Protein AF-A0A2V5UIW0-F1 (afdb_monomer_lite)

Sequence (324 aa):
MHKGNMSAITRLQDAAQKAGRRCDLAVTYPFLDEILAHRENAIELVKTLKLEQPKRITEHVLFYGAERTNVFIGAFGSQCTEHPPIRKSFAQFLAKVAPYSNHKQFISFGSTRHIASEILDYSEQHNVEFNHIYADLLSGYETDSLLTGRDKDRILIRHEAQQLTRLLLNARTGERSVFVTADRRLQRIVQDSDALQKLSGNVLSHIGLIGLVDLLVGLSPDKEVFTRLVWATPRNTVQKQLRDYLVKVTLRKYDHAMAMAMPVVLDQVLAVADLDTAAHRRFGKPTDVDDALETSEFLDRIENDYFDKMNAAIEKSEQSGKPR

Secondary structure (DSSP, 8-state):
----HHHHHHHHHHHHHHTT----EEEEHHHHHHHHHHHHHHHHHHHHHTTTSHHHHHHHHHHH-TTTS-HHHHHHHHHHHSSS-----HHHHHHHH---SSHHHHHHHHHTTTEEEE----SSSSHHHHHHHHHHHHHHHHHHHHHHS----HHHHHHHHHHHHHHHHHHHHT----EE---HHHHHHHHH-TTTGGGGGGEE-HHHHHHHHHHHTTPPPPHHHHHHHH-------HHHHHHHHHHHHHHHS--HHHHHHHHHHHHHHHHHHTT-TTHHHHTS-TTSHHHHHHHHHHHHHHHHHHHHHHHHHHHHHHHHT---

pLDDT: mean 70.36, std 17.41, range [28.36, 93.56]

Structure (mmCIF, N/CA/C/O backbone):
data_AF-A0A2V5UIW0-F1
#
_entry.id   AF-A0A2V5UIW0-F1
#
loop_
_atom_site.group_PDB
_atom_site.id
_atom_site.type_symbol
_atom_site.label_atom_id
_atom_site.label_alt_id
_atom_site.label_comp_id
_atom_site.label_asym_id
_atom_site.label_entity_id
_atom_site.label_seq_id
_atom_site.pdbx_PDB_ins_code
_atom_site.Cartn_x
_atom_site.Cartn_y
_atom_site.Cartn_z
_atom_site.occupancy
_atom_site.B_iso_or_equiv
_atom_site.auth_seq_id
_atom_site.auth_comp_id
_atom_site.auth_asym_id
_atom_site.auth_atom_id
_atom_site.pdbx_PDB_model_num
ATOM 1 N N . MET A 1 1 ? -1.819 -18.523 -10.271 1.00 28.36 1 MET A N 1
ATOM 2 C CA . MET A 1 1 ? -2.300 -17.260 -10.879 1.00 28.36 1 MET A CA 1
ATOM 3 C C . MET A 1 1 ? -2.839 -16.398 -9.742 1.00 28.36 1 MET A C 1
ATOM 5 O O . MET A 1 1 ? -3.903 -16.714 -9.220 1.00 28.36 1 MET A O 1
ATOM 9 N N . HIS A 1 2 ? -2.065 -15.427 -9.245 1.00 34.88 2 HIS A N 1
ATOM 10 C CA . HIS A 1 2 ? -2.471 -14.633 -8.079 1.00 34.88 2 HIS A CA 1
ATOM 11 C C . HIS A 1 2 ? -3.743 -13.841 -8.401 1.00 34.88 2 HIS A C 1
ATOM 13 O O . HIS A 1 2 ? -3.719 -12.873 -9.157 1.00 34.88 2 HIS A O 1
ATOM 19 N N . LYS A 1 3 ? -4.872 -14.265 -7.829 1.00 52.75 3 LYS A N 1
ATOM 20 C CA . LYS A 1 3 ? -6.094 -13.462 -7.787 1.00 52.75 3 LYS A CA 1
ATOM 21 C C . LYS A 1 3 ? -5.794 -12.265 -6.876 1.00 52.75 3 LYS A C 1
ATOM 23 O O . LYS A 1 3 ? -5.586 -12.467 -5.686 1.00 52.75 3 LYS A O 1
ATOM 28 N N . GLY A 1 4 ? -5.684 -11.061 -7.446 1.00 65.62 4 GLY A N 1
ATOM 29 C CA . GLY A 1 4 ? -5.226 -9.853 -6.739 1.00 65.62 4 GLY A CA 1
ATOM 30 C C . GLY A 1 4 ? -6.060 -9.475 -5.504 1.00 65.62 4 GLY A C 1
ATOM 31 O O . GLY A 1 4 ? -7.150 -10.009 -5.305 1.00 65.62 4 GLY A O 1
ATOM 32 N N . ASN A 1 5 ? -5.564 -8.525 -4.699 1.00 71.31 5 ASN A N 1
ATOM 33 C CA . ASN A 1 5 ? -6.116 -8.135 -3.385 1.00 71.31 5 ASN A CA 1
ATOM 34 C C . ASN A 1 5 ? -7.647 -7.978 -3.363 1.00 71.31 5 ASN A C 1
ATOM 36 O O . ASN A 1 5 ? -8.305 -8.528 -2.486 1.00 71.31 5 ASN A O 1
ATOM 40 N N . MET A 1 6 ? -8.233 -7.305 -4.360 1.00 77.06 6 MET A N 1
ATOM 41 C CA . MET A 1 6 ? -9.690 -7.128 -4.440 1.00 77.06 6 MET A CA 1
ATOM 42 C C . MET A 1 6 ? -10.449 -8.449 -4.556 1.00 77.06 6 MET A C 1
ATOM 44 O O . MET A 1 6 ? -11.499 -8.598 -3.952 1.00 77.06 6 MET A O 1
ATOM 48 N N . SER A 1 7 ? -9.913 -9.437 -5.275 1.00 81.19 7 SER A N 1
ATOM 49 C CA . SER A 1 7 ? -10.552 -10.749 -5.368 1.00 81.19 7 SER A CA 1
ATOM 50 C C . SER A 1 7 ? -10.526 -11.491 -4.033 1.00 81.19 7 SER A C 1
ATOM 52 O O . SER A 1 7 ? -11.479 -12.203 -3.734 1.00 81.19 7 SER A O 1
ATOM 54 N N . ALA A 1 8 ? -9.465 -11.346 -3.234 1.00 77.25 8 ALA A N 1
ATOM 55 C CA . ALA A 1 8 ? -9.441 -11.892 -1.879 1.00 77.25 8 ALA A CA 1
ATOM 56 C C . ALA A 1 8 ? -10.482 -11.187 -0.995 1.00 77.25 8 ALA A C 1
ATOM 58 O O . ALA A 1 8 ? -11.300 -11.847 -0.364 1.00 77.25 8 ALA A O 1
ATOM 59 N N . ILE A 1 9 ? -10.533 -9.856 -1.032 1.00 83.81 9 ILE A N 1
ATOM 60 C CA . ILE A 1 9 ? -11.498 -9.076 -0.248 1.00 83.81 9 ILE A CA 1
ATOM 61 C C . ILE A 1 9 ? -12.940 -9.447 -0.617 1.00 83.81 9 ILE A C 1
ATOM 63 O O . ILE A 1 9 ? -13.724 -9.747 0.276 1.00 83.81 9 ILE A O 1
ATOM 67 N N . THR A 1 10 ? -13.276 -9.544 -1.907 1.00 85.75 10 THR A N 1
ATOM 68 C CA . THR A 1 10 ? -14.612 -9.983 -2.342 1.00 85.75 10 THR A CA 1
ATOM 69 C C . THR A 1 10 ? -14.936 -11.392 -1.846 1.00 85.75 10 THR A C 1
ATOM 71 O O . THR A 1 10 ? -16.019 -11.609 -1.315 1.00 85.75 10 THR A O 1
ATOM 74 N N . ARG A 1 11 ? -13.991 -12.345 -1.919 1.00 83.81 11 ARG A N 1
ATOM 75 C CA . ARG A 1 11 ? -14.201 -13.695 -1.358 1.00 83.81 11 ARG A CA 1
ATOM 76 C C . ARG A 1 11 ? -14.499 -13.656 0.141 1.00 83.81 11 ARG A C 1
ATOM 78 O O . ARG A 1 11 ? -15.357 -14.404 0.604 1.00 83.81 11 ARG A O 1
ATOM 85 N N . LEU A 1 12 ? -13.795 -12.807 0.889 1.00 81.19 12 LEU A N 1
ATOM 86 C CA . LEU A 1 12 ? -14.024 -12.635 2.322 1.00 81.19 12 LEU A CA 1
ATOM 87 C C . LEU A 1 12 ? -15.407 -12.034 2.600 1.00 81.19 12 LEU A C 1
ATOM 89 O O . LEU A 1 12 ? -16.115 -12.527 3.475 1.00 81.19 12 LEU A O 1
ATOM 93 N N . GLN A 1 13 ? -15.804 -11.009 1.844 1.00 85.56 13 GLN A N 1
ATOM 94 C CA . GLN A 1 13 ? -17.116 -10.370 1.962 1.00 85.56 13 GLN A CA 1
ATOM 95 C C . GLN A 1 13 ? -18.251 -11.353 1.656 1.00 85.56 13 GLN A C 1
ATOM 97 O O . GLN A 1 13 ? -19.190 -11.460 2.444 1.00 85.56 13 GLN A O 1
ATOM 102 N N . ASP A 1 14 ? -18.122 -12.143 0.588 1.00 83.62 14 ASP A N 1
ATOM 103 C CA . ASP A 1 14 ? -19.093 -13.177 0.222 1.00 83.62 14 ASP A CA 1
ATOM 104 C C . ASP A 1 14 ? -19.213 -14.254 1.313 1.00 83.62 14 ASP A C 1
ATOM 106 O O . ASP A 1 14 ? -20.314 -14.690 1.659 1.00 83.62 14 ASP A O 1
ATOM 110 N N . ALA A 1 15 ? -18.082 -14.701 1.869 1.00 78.19 15 ALA A N 1
ATOM 111 C CA . ALA A 1 15 ? -18.061 -15.685 2.948 1.00 78.19 15 ALA A CA 1
ATOM 112 C C . ALA A 1 15 ? -18.690 -15.130 4.236 1.00 78.19 15 ALA A C 1
ATOM 114 O O . ALA A 1 15 ? -19.487 -15.818 4.876 1.00 78.19 15 ALA A O 1
ATOM 115 N N . ALA A 1 16 ? -18.388 -13.876 4.586 1.00 78.94 16 ALA A N 1
ATOM 116 C CA . ALA A 1 16 ? -18.985 -13.194 5.728 1.00 78.94 16 ALA A CA 1
ATOM 117 C C . ALA A 1 16 ? -20.505 -13.067 5.565 1.00 78.94 16 ALA A C 1
ATOM 119 O O . ALA A 1 16 ? -21.245 -13.436 6.478 1.00 78.94 16 ALA A O 1
ATOM 120 N N . GLN A 1 17 ? -20.974 -12.646 4.386 1.00 83.19 17 GLN A N 1
ATOM 121 C CA . GLN A 1 17 ? -22.399 -12.517 4.091 1.00 83.19 17 GLN A CA 1
ATOM 122 C C . GLN A 1 17 ? -23.127 -13.862 4.216 1.00 83.19 17 GLN A C 1
ATOM 124 O O . GLN A 1 17 ? -24.177 -13.932 4.855 1.00 83.19 17 GLN A O 1
ATOM 129 N N . LYS A 1 18 ? -22.553 -14.948 3.679 1.00 79.94 18 LYS A N 1
ATOM 130 C CA . LYS A 1 18 ? -23.099 -16.313 3.828 1.00 79.94 18 LYS A CA 1
ATOM 131 C C . LYS A 1 18 ? -23.171 -16.770 5.286 1.00 79.94 18 LYS A C 1
ATOM 133 O O . LYS A 1 18 ? -24.060 -17.537 5.636 1.00 79.94 18 LYS A O 1
ATOM 138 N N . ALA A 1 19 ? -22.262 -16.289 6.130 1.00 75.19 19 ALA A N 1
ATOM 139 C CA . ALA A 1 19 ? -22.241 -16.559 7.564 1.00 75.19 19 ALA A CA 1
ATOM 140 C C . ALA A 1 19 ? -23.117 -15.592 8.392 1.00 75.19 19 ALA A C 1
ATOM 142 O O . ALA A 1 19 ? -23.054 -15.621 9.622 1.00 75.19 19 ALA A O 1
ATOM 143 N N . GLY A 1 20 ? -23.901 -14.710 7.756 1.00 77.25 20 GLY A N 1
ATOM 144 C CA . GLY A 1 20 ? -24.718 -13.707 8.449 1.00 77.25 20 GLY A CA 1
ATOM 145 C C . GLY A 1 20 ? -23.893 -12.635 9.170 1.00 77.25 20 GLY A C 1
ATOM 146 O O . GLY A 1 20 ? -24.349 -12.047 10.149 1.00 77.25 20 GLY A O 1
ATOM 147 N N . ARG A 1 21 ? -22.653 -12.404 8.729 1.00 79.62 21 ARG A N 1
ATOM 148 C CA . ARG A 1 21 ? -21.730 -11.400 9.268 1.00 79.62 21 ARG A CA 1
ATOM 149 C C . ARG A 1 21 ? -21.494 -10.292 8.248 1.00 79.62 21 ARG A C 1
ATOM 151 O O . ARG A 1 21 ? -21.640 -10.483 7.044 1.00 79.62 21 ARG A O 1
ATOM 158 N N . ARG A 1 22 ? -21.089 -9.128 8.749 1.00 82.00 22 ARG A N 1
ATOM 159 C CA . ARG A 1 22 ? -20.696 -7.979 7.934 1.00 82.00 22 ARG A CA 1
ATOM 160 C C . ARG A 1 22 ? -19.170 -7.901 7.859 1.00 82.00 22 ARG A C 1
ATOM 162 O O . ARG A 1 22 ? -18.500 -8.104 8.868 1.00 82.00 22 ARG A O 1
ATOM 169 N N . CYS A 1 23 ? -18.640 -7.632 6.669 1.00 82.44 23 CYS A N 1
ATOM 170 C CA . CYS A 1 23 ? -17.223 -7.369 6.436 1.00 82.44 23 CYS A CA 1
ATOM 171 C C . CYS A 1 23 ? -17.106 -6.130 5.548 1.00 82.44 23 CYS A C 1
ATOM 173 O O . CYS A 1 23 ? -17.492 -6.156 4.378 1.00 82.44 23 CYS A O 1
ATOM 175 N N . ASP A 1 24 ? -16.600 -5.044 6.120 1.00 85.88 24 ASP A N 1
ATOM 176 C CA . ASP A 1 24 ? -16.437 -3.772 5.428 1.00 85.88 24 ASP A CA 1
ATOM 177 C C . ASP A 1 24 ? -14.964 -3.532 5.092 1.00 85.88 24 ASP A C 1
ATOM 179 O O . ASP A 1 24 ? -14.068 -3.863 5.870 1.00 85.88 24 ASP A O 1
ATOM 183 N N . LEU A 1 25 ? -14.722 -2.931 3.928 1.00 88.38 25 LEU A N 1
ATOM 184 C CA . LEU A 1 25 ? -13.427 -2.376 3.561 1.00 88.38 25 LEU A CA 1
ATOM 185 C C . LEU A 1 25 ? -13.519 -0.858 3.696 1.00 88.38 25 LEU A C 1
ATOM 187 O O . LEU A 1 25 ? -14.321 -0.231 3.006 1.00 88.38 25 LEU A O 1
ATOM 191 N N . ALA A 1 26 ? -12.687 -0.274 4.552 1.00 89.31 26 ALA A N 1
ATOM 192 C CA . ALA A 1 26 ? -12.617 1.166 4.746 1.00 89.31 26 ALA A CA 1
ATOM 193 C C . ALA A 1 26 ? -11.229 1.699 4.379 1.00 89.31 26 ALA A C 1
ATOM 195 O O . ALA A 1 26 ? -10.211 1.052 4.625 1.00 89.31 26 ALA A O 1
ATOM 196 N N . VAL A 1 27 ? -11.200 2.896 3.799 1.00 87.50 27 VAL A N 1
ATOM 197 C CA . VAL A 1 27 ? -9.993 3.702 3.609 1.00 87.50 27 VAL A CA 1
ATOM 198 C C . VAL A 1 27 ? -10.182 4.992 4.382 1.00 87.50 27 VAL A C 1
ATOM 200 O O . VAL A 1 27 ? -11.216 5.649 4.279 1.00 87.50 27 VAL A O 1
ATOM 203 N N . THR A 1 28 ? -9.192 5.375 5.169 1.00 86.62 28 THR A N 1
ATOM 204 C CA . THR A 1 28 ? -9.304 6.590 5.970 1.00 86.62 28 THR A CA 1
ATOM 205 C C . THR A 1 28 ? -8.908 7.819 5.176 1.00 86.62 28 THR A C 1
ATOM 207 O 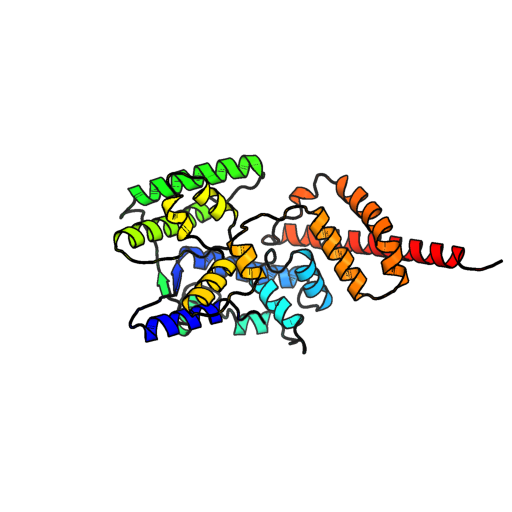O . THR A 1 28 ? -7.980 7.753 4.372 1.00 86.62 28 THR A O 1
ATOM 210 N N . TYR A 1 29 ? -9.553 8.947 5.451 1.00 82.94 29 TYR A N 1
ATOM 211 C CA . TYR A 1 29 ? -9.355 10.203 4.732 1.00 82.94 29 TYR A CA 1
ATOM 212 C C . TYR A 1 29 ? -7.882 10.634 4.603 1.00 82.94 29 TYR A C 1
ATOM 214 O O . TYR A 1 29 ? -7.483 10.961 3.492 1.00 82.94 29 TYR A O 1
ATOM 222 N N . PRO A 1 30 ? -7.032 10.538 5.647 1.00 78.25 30 PRO A N 1
ATOM 223 C CA . PRO A 1 30 ? -5.624 10.927 5.523 1.00 78.25 30 PRO A CA 1
ATOM 224 C C . PRO A 1 30 ? -4.799 10.056 4.559 1.00 78.25 30 PRO A C 1
ATOM 226 O O . PRO A 1 30 ? -3.822 10.515 3.982 1.00 78.25 30 PRO A O 1
ATOM 229 N N . PHE A 1 31 ? -5.217 8.808 4.328 1.00 81.56 31 PHE A N 1
ATOM 230 C CA . PHE A 1 31 ? -4.607 7.930 3.323 1.00 81.56 31 PHE A CA 1
ATOM 231 C C . PHE A 1 31 ? -5.083 8.249 1.899 1.00 81.56 31 PHE A C 1
ATOM 233 O O . PHE A 1 31 ? -4.473 7.794 0.932 1.00 81.56 31 PHE A O 1
ATOM 240 N N . LEU A 1 32 ? -6.167 9.017 1.737 1.00 84.25 32 LEU A N 1
ATOM 241 C CA . LEU A 1 32 ? -6.603 9.462 0.415 1.00 84.25 32 LEU A CA 1
ATOM 242 C C . LEU A 1 32 ? -5.595 10.435 -0.192 1.00 84.25 32 LEU A C 1
ATOM 244 O O . LEU A 1 32 ? -5.295 10.302 -1.379 1.00 84.25 32 LEU A O 1
ATOM 248 N N . ASP A 1 33 ? -5.031 11.329 0.624 1.00 80.38 33 ASP A N 1
ATOM 249 C CA . ASP A 1 33 ? -3.955 12.234 0.213 1.00 80.38 33 ASP A CA 1
ATOM 250 C C . ASP A 1 33 ? -2.753 11.435 -0.316 1.00 80.38 33 ASP A C 1
ATOM 252 O O . ASP A 1 33 ? -2.259 11.699 -1.410 1.00 80.38 33 ASP A O 1
ATOM 256 N N . GLU A 1 34 ? -2.343 10.381 0.398 1.00 81.88 34 GLU A N 1
ATOM 257 C CA . GLU A 1 34 ? -1.240 9.504 -0.020 1.00 81.88 34 GLU A CA 1
ATOM 258 C C . GLU A 1 34 ? -1.541 8.779 -1.340 1.00 81.88 34 GLU A C 1
ATOM 260 O O . GLU A 1 34 ? -0.682 8.682 -2.217 1.00 81.88 34 GLU A O 1
ATOM 265 N N . ILE A 1 35 ? -2.771 8.290 -1.531 1.00 87.56 35 ILE A N 1
ATOM 266 C CA . ILE A 1 35 ? -3.180 7.631 -2.780 1.00 87.56 35 ILE A CA 1
ATOM 267 C C . ILE A 1 35 ? -3.146 8.612 -3.959 1.00 87.56 35 ILE A C 1
ATOM 269 O O . ILE A 1 35 ? -2.732 8.231 -5.061 1.00 87.56 35 ILE A O 1
ATOM 273 N N . LEU A 1 36 ? -3.593 9.854 -3.752 1.00 88.56 36 LEU A N 1
ATOM 274 C CA . LEU A 1 36 ? -3.562 10.898 -4.774 1.00 88.56 36 LEU A CA 1
ATOM 275 C C . LEU A 1 36 ? -2.124 11.301 -5.107 1.00 88.56 36 LEU A C 1
ATOM 277 O O . LEU A 1 36 ? -1.769 11.287 -6.285 1.00 88.56 36 LEU A O 1
ATOM 281 N N . ALA A 1 37 ? -1.283 11.529 -4.097 1.00 85.62 37 ALA A N 1
ATOM 282 C CA . ALA A 1 37 ? 0.136 11.825 -4.276 1.00 85.62 37 ALA A CA 1
ATOM 283 C C . ALA A 1 37 ? 0.853 10.694 -5.030 1.00 85.62 37 ALA A C 1
ATOM 285 O O . ALA A 1 37 ? 1.539 10.926 -6.022 1.00 85.62 37 ALA A O 1
ATOM 286 N N . HIS A 1 38 ? 0.613 9.430 -4.664 1.00 87.06 38 HIS A N 1
ATOM 287 C CA . HIS A 1 38 ? 1.165 8.294 -5.403 1.00 87.06 38 HIS A CA 1
ATOM 288 C C . HIS A 1 38 ? 0.706 8.256 -6.862 1.00 87.06 38 HIS A C 1
ATOM 290 O O . HIS A 1 38 ? 1.482 7.843 -7.727 1.00 87.06 38 HIS A O 1
ATOM 296 N N . ARG A 1 39 ? -0.535 8.657 -7.157 1.00 91.06 39 ARG A N 1
ATOM 297 C CA . ARG A 1 39 ? -1.047 8.713 -8.530 1.00 91.06 39 ARG A CA 1
ATOM 298 C C . ARG A 1 39 ? -0.357 9.815 -9.328 1.00 91.06 39 ARG A C 1
ATOM 300 O O . ARG A 1 39 ? -0.001 9.578 -10.479 1.00 91.06 39 ARG A O 1
ATOM 307 N N . GLU A 1 40 ? -0.171 10.986 -8.734 1.00 89.94 40 GLU A N 1
ATOM 308 C CA . GLU A 1 40 ? 0.527 12.117 -9.352 1.00 89.94 40 GLU A CA 1
ATOM 309 C C . GLU A 1 40 ? 1.997 11.782 -9.618 1.00 89.94 40 GLU A C 1
ATOM 311 O O . GLU A 1 40 ? 2.425 11.840 -10.773 1.00 89.94 40 GLU A O 1
ATOM 316 N N . ASN A 1 41 ? 2.713 11.264 -8.615 1.00 88.06 41 ASN A N 1
ATOM 317 C CA . ASN A 1 41 ? 4.096 10.804 -8.768 1.00 88.06 41 ASN A CA 1
ATOM 318 C C . ASN A 1 41 ? 4.209 9.727 -9.855 1.00 88.06 41 ASN A C 1
ATOM 320 O O . ASN A 1 41 ? 5.177 9.694 -10.607 1.00 88.06 41 ASN A O 1
ATOM 324 N N . ALA A 1 42 ? 3.216 8.838 -9.982 1.00 89.88 42 ALA A N 1
ATOM 325 C CA . ALA A 1 42 ? 3.223 7.826 -11.034 1.00 89.88 42 ALA A CA 1
ATOM 326 C C . ALA A 1 42 ? 3.119 8.436 -12.438 1.00 89.88 42 ALA A C 1
ATOM 328 O O . ALA A 1 42 ? 3.806 7.987 -13.353 1.00 89.88 42 ALA A O 1
ATOM 329 N N . ILE A 1 43 ? 2.259 9.444 -12.615 1.00 91.50 43 ILE A N 1
ATOM 330 C CA . ILE A 1 43 ? 2.110 10.166 -13.886 1.00 91.50 43 ILE A CA 1
ATOM 331 C C . ILE A 1 43 ? 3.428 10.843 -14.257 1.00 91.50 43 ILE A C 1
ATOM 333 O O . ILE A 1 43 ? 3.869 10.741 -15.405 1.00 91.50 43 ILE A O 1
ATOM 337 N N . GLU A 1 44 ? 4.063 11.497 -13.289 1.00 90.31 44 GLU A N 1
ATOM 338 C CA . GLU A 1 44 ? 5.342 12.166 -13.485 1.00 90.31 44 GLU A CA 1
ATOM 339 C C . GLU A 1 44 ? 6.458 11.177 -13.827 1.00 90.31 44 GLU A C 1
ATOM 341 O O . GLU A 1 44 ? 7.088 11.310 -14.873 1.00 90.31 44 GLU A O 1
ATOM 346 N N . LEU A 1 45 ? 6.631 10.116 -13.035 1.00 87.25 45 LEU A N 1
ATOM 347 C CA . LEU A 1 45 ? 7.626 9.067 -13.277 1.00 87.25 45 LEU A CA 1
ATOM 348 C C . LEU A 1 45 ? 7.476 8.426 -14.661 1.00 87.25 45 LEU A C 1
ATOM 350 O O . LEU A 1 45 ? 8.466 8.230 -15.367 1.00 87.25 45 LEU A O 1
ATOM 354 N N . VAL A 1 46 ? 6.245 8.118 -15.085 1.00 89.06 46 VAL A N 1
ATOM 355 C CA . VAL A 1 46 ? 5.998 7.536 -16.412 1.00 89.06 46 VAL A CA 1
ATOM 356 C C . VAL A 1 46 ? 6.418 8.491 -17.523 1.00 89.06 46 VAL A C 1
ATOM 358 O O . VAL A 1 46 ? 7.031 8.050 -18.500 1.00 89.06 46 VAL A O 1
ATOM 361 N N . LYS A 1 47 ? 6.128 9.787 -17.373 1.00 89.00 47 LYS A N 1
ATOM 362 C CA . LYS A 1 47 ? 6.510 10.823 -18.337 1.00 89.00 47 LYS A CA 1
ATOM 363 C C . LYS A 1 47 ? 8.028 11.012 -18.378 1.00 89.00 47 LYS A C 1
ATOM 365 O O . LYS A 1 47 ? 8.614 10.981 -19.459 1.00 89.00 47 LYS A O 1
ATOM 370 N N . THR A 1 48 ? 8.649 11.169 -17.216 1.00 86.06 48 THR A N 1
ATOM 371 C CA . THR A 1 48 ? 10.074 11.468 -17.042 1.00 86.06 48 THR A CA 1
ATOM 372 C C . THR A 1 48 ? 10.954 10.314 -17.516 1.00 86.06 48 THR A C 1
ATOM 374 O O . THR A 1 48 ? 11.842 10.504 -18.347 1.00 86.06 48 THR A O 1
ATOM 377 N N . LEU A 1 49 ? 10.649 9.085 -17.094 1.00 84.56 49 LEU A N 1
ATOM 378 C CA . LEU A 1 49 ? 11.435 7.897 -17.443 1.00 84.56 49 LEU A CA 1
ATOM 379 C C . LEU A 1 49 ? 10.990 7.241 -18.763 1.00 84.56 49 LEU A C 1
ATOM 381 O O . LEU A 1 49 ? 11.613 6.285 -19.232 1.00 84.56 49 LEU A O 1
ATOM 385 N N . LYS A 1 50 ? 9.939 7.765 -19.410 1.00 86.81 50 LYS A N 1
ATOM 386 C CA . LYS A 1 50 ? 9.335 7.219 -20.641 1.00 86.81 50 LYS A CA 1
ATOM 387 C C . LYS A 1 50 ? 8.900 5.756 -20.473 1.00 86.81 50 LYS A C 1
ATOM 389 O O . LYS A 1 50 ? 9.119 4.922 -21.355 1.00 86.81 50 LYS A O 1
ATOM 394 N N . LEU A 1 51 ? 8.259 5.445 -19.345 1.00 85.44 51 LEU A N 1
ATOM 395 C CA . LEU A 1 51 ? 7.848 4.081 -18.975 1.00 85.44 51 LEU A CA 1
ATOM 396 C C . LEU A 1 51 ? 6.662 3.548 -19.792 1.00 85.44 51 LEU A C 1
ATOM 398 O O . LEU A 1 51 ? 6.208 2.437 -19.571 1.00 85.44 51 LEU A O 1
ATOM 402 N N . GLU A 1 52 ? 6.145 4.287 -20.768 1.00 84.69 52 GLU A N 1
ATOM 403 C CA . GLU A 1 52 ? 5.213 3.704 -21.744 1.00 84.69 52 GLU A CA 1
ATOM 404 C C . GLU A 1 52 ? 5.936 2.828 -22.783 1.00 84.69 52 GLU A C 1
ATOM 406 O O . GLU A 1 52 ? 5.302 2.055 -23.501 1.00 84.69 52 GLU A O 1
ATOM 411 N N . GLN A 1 53 ? 7.271 2.905 -22.860 1.00 82.38 53 GLN A N 1
ATOM 412 C CA . GLN A 1 53 ? 8.067 2.024 -23.708 1.00 82.38 53 GLN A CA 1
ATOM 413 C C . GLN A 1 53 ? 8.155 0.619 -23.081 1.00 82.38 53 GLN A C 1
ATOM 415 O O . GLN A 1 53 ? 8.685 0.494 -21.973 1.00 82.38 53 GLN A O 1
ATOM 420 N N . PRO A 1 54 ? 7.733 -0.457 -23.782 1.00 77.25 54 PRO A N 1
ATOM 421 C CA . PRO A 1 54 ? 7.677 -1.809 -23.215 1.00 77.25 54 PRO A CA 1
ATOM 422 C C . PRO A 1 54 ? 8.999 -2.304 -22.621 1.00 77.25 54 PRO A C 1
ATOM 424 O O . PRO A 1 54 ? 8.997 -2.974 -21.593 1.00 77.25 54 PRO A O 1
ATOM 427 N N . LYS A 1 55 ? 10.130 -1.952 -23.243 1.00 78.81 55 LYS A N 1
ATOM 428 C CA . LYS A 1 55 ? 11.465 -2.299 -22.745 1.00 78.81 55 LYS A CA 1
ATOM 429 C C . LYS A 1 55 ? 11.744 -1.628 -21.390 1.00 78.81 55 LYS A C 1
ATOM 431 O O . LYS A 1 55 ? 12.003 -2.326 -20.416 1.00 78.81 55 LYS A O 1
ATOM 436 N N . ARG A 1 56 ? 11.538 -0.308 -21.304 1.00 81.88 56 ARG A N 1
ATOM 437 C CA . ARG A 1 56 ? 11.813 0.499 -20.104 1.00 81.88 56 ARG A CA 1
ATOM 438 C C . ARG A 1 56 ? 10.943 0.128 -18.908 1.00 81.88 56 ARG A C 1
ATOM 440 O O . ARG A 1 56 ? 11.461 -0.017 -17.810 1.00 81.88 56 ARG A O 1
ATOM 447 N N . ILE A 1 57 ? 9.633 -0.066 -19.095 1.00 80.75 57 ILE A N 1
ATOM 448 C CA . ILE A 1 57 ? 8.760 -0.496 -17.984 1.00 80.75 57 ILE A CA 1
ATOM 449 C C . ILE A 1 57 ? 9.142 -1.880 -17.475 1.00 80.75 57 ILE A C 1
ATOM 451 O O . ILE A 1 57 ? 9.085 -2.145 -16.279 1.00 80.75 57 ILE A O 1
ATOM 455 N N . THR A 1 58 ? 9.555 -2.759 -18.383 1.00 75.50 58 THR A N 1
ATOM 456 C CA . THR A 1 58 ? 9.952 -4.116 -18.037 1.00 75.50 58 THR A CA 1
ATOM 457 C C . THR A 1 58 ? 11.253 -4.120 -17.242 1.00 75.50 58 THR A C 1
ATOM 459 O O . THR A 1 58 ? 11.326 -4.808 -16.228 1.00 75.50 58 THR A O 1
ATOM 462 N N . GLU A 1 59 ? 12.252 -3.348 -17.667 1.00 75.19 59 GLU A N 1
ATOM 463 C CA . GLU A 1 59 ? 13.525 -3.154 -16.956 1.00 75.19 59 GLU A CA 1
ATOM 464 C C . GLU A 1 59 ? 13.292 -2.506 -15.587 1.00 75.19 59 GLU A C 1
ATOM 466 O O . GLU A 1 59 ? 13.725 -3.042 -14.570 1.00 75.19 59 GLU A O 1
ATOM 471 N N . HIS A 1 60 ? 12.476 -1.450 -15.533 1.00 78.25 60 HIS A N 1
ATOM 472 C CA . HIS A 1 60 ? 12.101 -0.776 -14.292 1.00 78.25 60 HIS A CA 1
ATOM 473 C C . HIS A 1 60 ? 11.425 -1.731 -13.289 1.00 78.25 60 HIS A C 1
ATOM 475 O O . HIS A 1 60 ? 11.840 -1.830 -12.134 1.00 78.25 60 HIS A O 1
ATOM 481 N N . VAL A 1 61 ? 10.410 -2.491 -13.718 1.00 74.12 61 VAL A N 1
ATOM 482 C CA . VAL A 1 61 ? 9.711 -3.454 -12.845 1.00 74.12 61 VAL A CA 1
ATOM 483 C C . VAL A 1 61 ? 10.614 -4.628 -12.452 1.00 74.12 61 VAL A C 1
ATOM 485 O O . VAL A 1 61 ? 10.517 -5.119 -11.326 1.00 74.12 61 VAL A O 1
ATOM 488 N N . LEU A 1 62 ? 11.495 -5.089 -13.346 1.00 68.75 62 LEU A N 1
ATOM 489 C CA . LEU A 1 62 ? 12.462 -6.148 -13.046 1.00 68.75 62 LEU A CA 1
ATOM 490 C C . LEU A 1 62 ? 13.494 -5.716 -12.006 1.00 68.75 62 LEU A C 1
ATOM 492 O O . LEU A 1 62 ? 13.838 -6.526 -11.145 1.00 68.75 62 LEU A O 1
ATOM 496 N N . PHE A 1 63 ? 13.989 -4.484 -12.111 1.00 64.69 63 PHE A N 1
ATOM 497 C CA . PHE A 1 63 ? 15.065 -3.977 -11.273 1.00 64.69 63 PHE A CA 1
ATOM 498 C C . PHE A 1 63 ? 14.597 -3.706 -9.844 1.00 64.69 63 PHE A C 1
ATOM 500 O O . PHE A 1 63 ? 15.132 -4.259 -8.884 1.00 64.69 63 PHE A O 1
ATOM 507 N N . TYR A 1 64 ? 13.551 -2.895 -9.691 1.00 64.75 64 TYR A N 1
ATOM 508 C CA . TYR A 1 64 ? 13.040 -2.545 -8.368 1.00 64.75 64 TYR A CA 1
ATOM 509 C C . TYR A 1 64 ? 12.214 -3.676 -7.747 1.00 64.75 64 TYR A C 1
ATOM 511 O O . TYR A 1 64 ? 12.110 -3.793 -6.523 1.00 64.75 64 TYR A O 1
ATOM 519 N N . GLY A 1 65 ? 11.637 -4.539 -8.584 1.00 59.50 65 GLY A N 1
ATOM 520 C CA . GLY A 1 65 ? 10.593 -5.465 -8.182 1.00 59.50 65 GLY A CA 1
ATOM 521 C C . GLY A 1 65 ? 9.264 -4.738 -7.959 1.00 59.50 65 GLY A C 1
ATOM 522 O O . GLY A 1 65 ? 9.211 -3.614 -7.459 1.00 59.50 65 GLY A O 1
ATOM 523 N N . ALA A 1 66 ? 8.158 -5.416 -8.270 1.00 57.59 66 ALA A N 1
ATOM 524 C CA . ALA A 1 66 ? 6.812 -4.845 -8.164 1.00 57.59 66 ALA A CA 1
ATOM 525 C C . ALA A 1 66 ? 6.453 -4.319 -6.755 1.00 57.59 66 ALA A C 1
ATOM 527 O O . ALA A 1 66 ? 5.588 -3.462 -6.631 1.00 57.59 66 ALA A O 1
ATOM 528 N N . GLU A 1 67 ? 7.121 -4.805 -5.698 1.00 51.44 67 GLU A N 1
ATOM 529 C CA . GLU A 1 67 ? 6.914 -4.360 -4.309 1.00 51.44 67 GLU A CA 1
ATOM 530 C C . GLU A 1 67 ? 7.635 -3.043 -3.953 1.00 51.44 67 GLU A C 1
ATOM 532 O O . GLU A 1 67 ? 7.365 -2.479 -2.891 1.00 51.44 67 GLU A O 1
ATOM 537 N N . ARG A 1 68 ? 8.584 -2.571 -4.776 1.00 58.19 68 ARG A N 1
ATOM 538 C CA . ARG A 1 68 ? 9.345 -1.331 -4.514 1.00 58.19 68 ARG A CA 1
ATOM 539 C C . ARG A 1 68 ? 9.040 -0.219 -5.510 1.00 58.19 68 ARG A C 1
ATOM 541 O O . ARG A 1 68 ? 9.300 0.933 -5.195 1.00 58.19 68 ARG A O 1
ATOM 548 N N . THR A 1 69 ? 8.463 -0.545 -6.660 1.00 71.19 69 THR A N 1
ATOM 549 C CA . THR A 1 69 ? 7.938 0.429 -7.621 1.00 71.19 69 THR A CA 1
ATOM 550 C C . THR A 1 69 ? 6.644 1.074 -7.110 1.00 71.19 69 THR A C 1
ATOM 552 O O . THR A 1 69 ? 5.882 0.456 -6.365 1.00 71.19 69 THR A O 1
ATOM 555 N N . ASN A 1 70 ? 6.364 2.309 -7.540 1.00 84.38 70 ASN A N 1
ATOM 556 C CA . ASN A 1 70 ? 5.060 2.943 -7.343 1.00 84.38 70 ASN A CA 1
ATOM 557 C C . ASN A 1 70 ? 3.914 1.993 -7.758 1.00 84.38 70 ASN A C 1
ATOM 559 O O . ASN A 1 70 ? 3.955 1.389 -8.833 1.00 84.38 70 ASN A O 1
ATOM 563 N N . VAL A 1 71 ? 2.875 1.881 -6.925 1.00 80.88 71 VAL A N 1
ATOM 564 C CA . VAL A 1 71 ? 1.789 0.900 -7.096 1.00 80.88 71 VAL A CA 1
ATOM 565 C C . VAL A 1 71 ? 1.086 0.990 -8.457 1.00 80.88 71 VAL A C 1
ATOM 567 O O . VAL A 1 71 ? 0.761 -0.042 -9.047 1.00 80.88 71 VAL A O 1
ATOM 570 N N . PHE A 1 72 ? 0.898 2.197 -9.001 1.00 87.75 72 PHE A N 1
ATOM 571 C CA . PHE A 1 72 ? 0.250 2.387 -10.300 1.00 87.75 72 PHE A CA 1
ATOM 572 C C . PHE A 1 72 ? 1.158 1.951 -11.452 1.00 87.75 72 PHE A C 1
ATOM 574 O O . PHE A 1 72 ? 0.683 1.338 -12.406 1.00 87.75 72 PHE A O 1
ATOM 581 N N . ILE A 1 73 ? 2.463 2.208 -11.345 1.00 87.31 73 ILE A N 1
ATOM 582 C CA . ILE A 1 73 ? 3.464 1.788 -12.334 1.00 87.31 73 ILE A CA 1
ATOM 583 C C . ILE A 1 73 ? 3.634 0.267 -12.302 1.00 87.31 73 ILE A C 1
ATOM 585 O O . ILE A 1 73 ? 3.639 -0.367 -13.354 1.00 87.31 73 ILE A O 1
ATOM 589 N N . GLY A 1 74 ? 3.702 -0.337 -11.112 1.00 79.88 74 GLY A N 1
ATOM 590 C CA . GLY A 1 74 ? 3.784 -1.791 -10.957 1.00 79.88 74 GLY A CA 1
ATOM 591 C C . GLY A 1 74 ? 2.572 -2.505 -11.564 1.00 79.88 74 GLY A C 1
ATOM 592 O O . GLY A 1 74 ? 2.731 -3.463 -12.320 1.00 79.88 74 GLY A O 1
ATOM 593 N N . ALA A 1 75 ? 1.363 -1.995 -11.301 1.00 81.31 75 ALA A N 1
ATOM 594 C CA . ALA A 1 75 ? 0.123 -2.530 -11.863 1.00 81.31 75 ALA A CA 1
ATOM 595 C C . ALA A 1 75 ? -0.017 -2.292 -13.380 1.00 81.31 75 ALA A C 1
ATOM 597 O O . ALA A 1 75 ? -0.617 -3.105 -14.083 1.00 81.31 75 ALA A O 1
ATOM 598 N N . PHE A 1 76 ? 0.532 -1.195 -13.904 1.00 85.31 76 PHE A N 1
ATOM 599 C CA . PHE A 1 76 ? 0.604 -0.968 -15.346 1.00 85.31 76 PHE A CA 1
ATOM 600 C C . PHE A 1 76 ? 1.591 -1.935 -16.011 1.00 85.31 76 PHE A C 1
ATOM 602 O O . PHE A 1 76 ? 1.247 -2.617 -16.976 1.00 85.31 76 PHE A O 1
ATOM 609 N N . GLY A 1 77 ? 2.790 -2.070 -15.441 1.00 79.25 77 GLY A N 1
ATOM 610 C CA . GLY A 1 77 ? 3.834 -2.960 -15.938 1.00 79.25 77 GLY A CA 1
ATOM 611 C C . GLY A 1 77 ? 3.418 -4.429 -15.959 1.00 79.25 77 GLY A C 1
ATOM 612 O O . GLY A 1 77 ? 3.766 -5.139 -16.903 1.00 79.25 77 GLY A O 1
ATOM 613 N N . SER A 1 78 ? 2.611 -4.890 -14.994 1.00 75.56 78 SER A N 1
ATOM 614 C CA . SER A 1 78 ? 2.061 -6.251 -15.035 1.00 75.56 78 SER A CA 1
ATOM 615 C C . SER A 1 78 ? 1.161 -6.479 -16.259 1.00 75.56 78 SER A C 1
ATOM 617 O O . SER A 1 78 ? 1.271 -7.514 -16.901 1.00 75.56 78 SER A O 1
ATOM 619 N N . GLN A 1 79 ? 0.346 -5.498 -16.667 1.00 74.75 79 GLN A N 1
ATOM 620 C CA . GLN A 1 79 ? -0.490 -5.609 -17.878 1.00 74.75 79 GLN A CA 1
ATOM 621 C C . GLN A 1 79 ? 0.325 -5.547 -19.178 1.00 74.75 79 GLN A C 1
ATOM 623 O O . GLN A 1 79 ? -0.056 -6.143 -20.187 1.00 74.75 79 GLN A O 1
ATOM 628 N N . CYS A 1 80 ? 1.449 -4.829 -19.164 1.00 70.06 80 CYS A N 1
ATOM 629 C CA . CYS A 1 80 ? 2.362 -4.759 -20.305 1.00 70.06 80 CYS A CA 1
ATOM 630 C C . CYS A 1 80 ? 3.230 -6.016 -20.463 1.00 70.06 80 CYS A C 1
ATOM 632 O O . CYS A 1 80 ? 3.775 -6.233 -21.544 1.00 70.06 80 CYS A O 1
ATOM 634 N N . THR A 1 81 ? 3.366 -6.825 -19.409 1.00 62.84 81 THR A N 1
ATOM 635 C CA . THR A 1 81 ? 4.180 -8.051 -19.392 1.00 62.84 81 THR A CA 1
ATOM 636 C C . THR A 1 81 ? 3.351 -9.339 -19.470 1.00 62.84 81 THR A C 1
ATOM 638 O O . THR A 1 81 ? 3.924 -10.416 -19.626 1.00 62.84 81 THR A O 1
ATOM 641 N N . GLU A 1 82 ? 2.018 -9.249 -19.413 1.00 63.59 82 GLU A N 1
ATOM 642 C CA . GLU A 1 82 ? 1.096 -10.360 -19.683 1.00 63.59 82 GLU A CA 1
ATOM 643 C C . GLU A 1 82 ? 1.095 -10.766 -21.173 1.00 63.59 82 GLU A C 1
ATOM 645 O O . GLU A 1 82 ? 1.407 -9.966 -22.054 1.00 63.59 82 GLU A O 1
ATOM 650 N N . HIS A 1 83 ? 0.730 -12.019 -21.472 1.00 51.28 83 HIS A N 1
ATOM 651 C CA . HIS A 1 83 ? 0.594 -12.526 -22.842 1.00 51.28 83 HIS A CA 1
ATOM 652 C C . HIS A 1 83 ? -0.882 -12.810 -23.179 1.00 51.28 83 HIS A C 1
ATOM 654 O O . HIS A 1 83 ? -1.479 -13.671 -22.531 1.00 51.28 83 HIS A O 1
ATOM 660 N N . PRO A 1 84 ? -1.468 -12.165 -24.211 1.00 53.47 84 PRO A N 1
ATOM 661 C CA . PRO A 1 84 ? -0.888 -11.119 -25.060 1.00 53.47 84 PRO A CA 1
ATOM 662 C C . PRO A 1 84 ? -0.800 -9.754 -24.342 1.00 53.47 84 PRO A C 1
ATOM 664 O O . PRO A 1 84 ? -1.715 -9.404 -23.595 1.00 53.47 84 PRO A O 1
ATOM 667 N N . PRO A 1 85 ? 0.254 -8.953 -24.592 1.00 60.81 85 PRO A N 1
ATOM 668 C CA . PRO A 1 85 ? 0.453 -7.688 -23.895 1.00 60.81 85 PRO A CA 1
ATOM 669 C C . PRO A 1 85 ? -0.603 -6.671 -24.308 1.00 60.81 85 PRO A C 1
ATOM 671 O O . PRO A 1 85 ? -0.804 -6.391 -25.495 1.00 60.81 85 PRO A O 1
ATOM 674 N N . ILE A 1 86 ? -1.260 -6.071 -23.320 1.00 61.53 86 ILE A N 1
ATOM 675 C CA . ILE A 1 86 ? -2.235 -5.014 -23.563 1.00 61.53 86 ILE A CA 1
ATOM 676 C C . ILE A 1 86 ? -1.460 -3.714 -23.805 1.00 61.53 86 ILE A C 1
ATOM 678 O O . ILE A 1 86 ? -1.018 -3.051 -22.869 1.00 61.53 86 ILE A O 1
ATOM 682 N N . ARG A 1 87 ? -1.296 -3.325 -25.076 1.00 62.62 87 ARG A N 1
ATOM 683 C CA . ARG A 1 87 ? -0.742 -2.012 -25.447 1.00 62.62 87 ARG A CA 1
ATOM 684 C C . ARG A 1 87 ? -1.790 -0.921 -25.220 1.00 62.62 87 ARG A C 1
ATOM 686 O O . ARG A 1 87 ? -2.523 -0.556 -26.134 1.00 62.62 87 ARG A O 1
ATOM 693 N N . LYS A 1 88 ? -1.880 -0.427 -23.989 1.00 72.69 88 LYS A N 1
ATOM 694 C CA . LYS A 1 88 ? -2.634 0.781 -23.632 1.00 72.69 88 LYS A CA 1
ATOM 695 C C . LYS A 1 88 ? -1.669 1.837 -23.124 1.00 72.69 88 LYS A C 1
ATOM 697 O O . LYS A 1 88 ? -0.656 1.489 -22.524 1.00 72.69 88 LYS A O 1
ATOM 702 N N . SER A 1 89 ? -1.985 3.108 -23.354 1.00 87.31 89 SER A N 1
ATOM 703 C CA . SER A 1 89 ? -1.236 4.189 -22.711 1.00 87.31 89 SER A CA 1
ATOM 704 C C . SER A 1 89 ? -1.467 4.163 -21.200 1.00 87.31 89 SER A C 1
ATOM 706 O O . SER A 1 89 ? -2.500 3.680 -20.718 1.00 87.31 89 SER A O 1
ATOM 708 N N . PHE A 1 90 ? -0.530 4.716 -20.438 1.00 89.38 90 PHE A N 1
ATOM 709 C CA . PHE A 1 90 ? -0.655 4.834 -18.991 1.00 89.38 90 PHE A CA 1
ATOM 710 C C . PHE A 1 90 ? -1.890 5.660 -18.605 1.00 89.38 90 PHE A C 1
ATOM 712 O O . PHE A 1 90 ? -2.611 5.320 -17.668 1.00 89.38 90 PHE A O 1
ATOM 719 N N . ALA A 1 91 ? -2.220 6.681 -19.402 1.00 90.12 91 ALA A N 1
ATOM 720 C CA . ALA A 1 91 ? -3.444 7.462 -19.239 1.00 90.12 91 ALA A CA 1
ATOM 721 C C . ALA A 1 91 ? -4.718 6.607 -19.398 1.00 90.12 91 ALA A C 1
ATOM 723 O O . ALA A 1 91 ? -5.635 6.704 -18.581 1.00 90.12 91 ALA A O 1
ATOM 724 N N . GLN A 1 92 ? -4.774 5.729 -20.408 1.00 89.75 92 GLN A N 1
ATOM 725 C CA . GLN A 1 92 ? -5.899 4.802 -20.600 1.00 89.75 92 GLN A CA 1
ATOM 726 C C . GLN A 1 92 ? -5.997 3.775 -19.468 1.00 89.75 92 GLN A C 1
ATOM 728 O O . GLN A 1 92 ? -7.098 3.394 -19.066 1.00 89.75 92 GLN A O 1
ATOM 733 N N . PHE A 1 93 ? -4.855 3.322 -18.951 1.00 89.88 93 PHE A N 1
ATOM 734 C CA . PHE A 1 93 ? -4.800 2.464 -17.775 1.00 89.88 93 PHE A CA 1
ATOM 735 C C . PHE A 1 93 ? -5.387 3.175 -16.546 1.00 89.88 93 PHE A C 1
ATOM 737 O O . PHE A 1 93 ? -6.328 2.654 -15.941 1.00 89.88 93 PHE A O 1
ATOM 744 N N . LEU A 1 94 ? -4.922 4.389 -16.227 1.00 91.12 94 LEU A N 1
ATOM 745 C CA . LEU A 1 94 ? -5.421 5.172 -15.092 1.00 91.12 94 LEU A CA 1
ATOM 746 C C . LEU A 1 94 ? -6.912 5.495 -15.214 1.00 91.12 94 LEU A C 1
ATOM 748 O O . LEU A 1 94 ? -7.634 5.363 -14.231 1.00 91.12 94 LEU A O 1
ATOM 752 N N . ALA A 1 95 ? -7.407 5.826 -16.408 1.00 90.8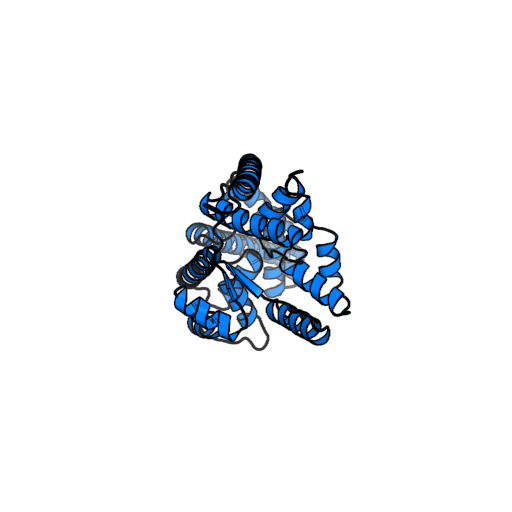1 95 ALA A N 1
ATOM 753 C CA . ALA A 1 95 ? -8.835 6.057 -16.636 1.00 90.81 95 ALA A CA 1
ATOM 754 C C . ALA A 1 95 ? -9.709 4.832 -16.300 1.00 90.81 95 ALA A C 1
ATOM 756 O O . ALA A 1 95 ? -10.892 4.973 -16.002 1.00 90.81 95 ALA A O 1
ATOM 757 N N . LYS A 1 96 ? -9.139 3.621 -16.324 1.00 87.00 96 LYS A N 1
ATOM 758 C CA . LYS A 1 96 ? -9.839 2.393 -15.936 1.00 87.00 96 LYS A CA 1
ATOM 759 C C . LYS A 1 96 ? -9.700 2.080 -14.445 1.00 87.00 96 LYS A C 1
ATOM 761 O O . LYS A 1 96 ? -10.673 1.646 -13.827 1.00 87.00 96 LYS A O 1
ATOM 766 N N . VAL A 1 97 ? -8.496 2.218 -13.884 1.00 86.00 97 VAL A N 1
ATOM 767 C CA . VAL A 1 97 ? -8.185 1.706 -12.534 1.00 86.00 97 VAL A CA 1
ATOM 768 C C . VAL A 1 97 ? -8.225 2.769 -11.437 1.00 86.00 97 VAL A C 1
ATOM 770 O O . VAL A 1 97 ? -8.497 2.428 -10.291 1.00 86.00 97 VAL A O 1
ATOM 773 N N . ALA A 1 98 ? -7.980 4.034 -11.783 1.00 89.81 98 ALA A N 1
ATOM 774 C CA . ALA A 1 98 ? -7.920 5.170 -10.865 1.00 89.81 98 ALA A CA 1
ATOM 775 C C . ALA A 1 98 ? -8.404 6.479 -11.540 1.00 89.81 98 ALA A C 1
ATOM 777 O O . ALA A 1 98 ? -7.613 7.415 -11.735 1.00 89.81 98 ALA A O 1
ATOM 778 N N . PRO A 1 99 ? -9.697 6.563 -11.927 1.00 91.88 99 PRO A N 1
ATOM 779 C CA . PRO A 1 99 ? -10.286 7.703 -12.637 1.00 91.88 99 PRO A CA 1
ATOM 780 C C . PRO A 1 99 ? -10.643 8.865 -11.695 1.00 91.88 99 PRO A C 1
ATOM 782 O O . PRO A 1 99 ? -11.700 9.478 -11.819 1.00 91.88 99 PRO A O 1
ATOM 785 N N . TYR A 1 100 ? -9.788 9.142 -10.718 1.00 92.56 100 TYR A N 1
ATOM 786 C CA . TYR A 1 100 ? -9.984 10.182 -9.716 1.00 92.56 100 TYR A CA 1
ATOM 787 C C . TYR A 1 100 ? -8.733 11.058 -9.618 1.00 92.56 100 TYR A C 1
ATOM 789 O O . TYR A 1 100 ? -7.615 10.577 -9.785 1.00 92.56 100 TYR A O 1
ATOM 797 N N . SER A 1 101 ? -8.923 12.344 -9.344 1.00 90.25 101 SER A N 1
ATOM 798 C CA . SER A 1 101 ? -7.856 13.323 -9.102 1.00 90.25 101 SER A CA 1
ATOM 799 C C . SER A 1 101 ? -8.051 14.117 -7.810 1.00 90.25 101 SER A C 1
ATOM 801 O O . SER A 1 101 ? -7.279 15.017 -7.518 1.00 90.25 101 SER A O 1
ATOM 803 N N . ASN A 1 102 ? -9.101 13.823 -7.044 1.00 91.00 102 ASN A N 1
ATOM 804 C CA . ASN A 1 102 ? -9.377 14.457 -5.759 1.00 91.00 102 ASN A CA 1
ATOM 805 C C . ASN A 1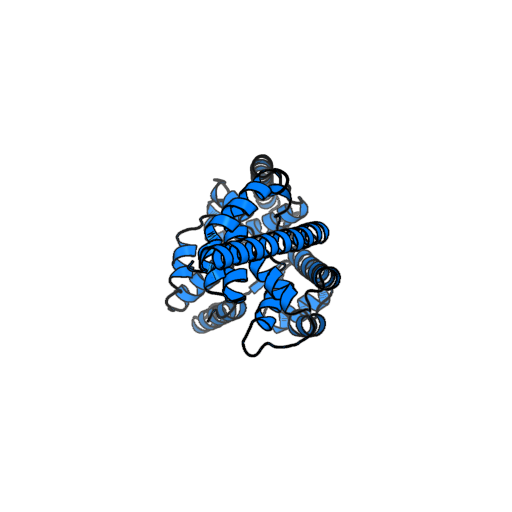 102 ? -10.188 13.519 -4.858 1.00 91.00 102 ASN A C 1
ATOM 807 O O . ASN A 1 102 ? -10.749 12.520 -5.323 1.00 91.00 102 ASN A O 1
ATOM 811 N N . HIS A 1 103 ? -10.301 13.877 -3.577 1.00 89.50 103 HIS A N 1
ATOM 812 C CA . HIS A 1 103 ? -11.021 13.089 -2.575 1.00 89.50 103 HIS A CA 1
ATOM 813 C C . HIS A 1 103 ? -12.466 12.795 -2.966 1.00 89.50 103 HIS A C 1
ATOM 815 O O . HIS A 1 103 ? -12.903 11.653 -2.874 1.00 89.50 103 HIS A O 1
ATOM 821 N N . LYS A 1 104 ? -13.206 13.787 -3.473 1.00 91.00 104 LYS A N 1
ATOM 822 C CA . LYS A 1 104 ? -14.614 13.605 -3.854 1.00 91.00 104 LYS A CA 1
ATOM 823 C C . LYS A 1 104 ? -14.772 12.549 -4.951 1.00 91.00 104 LYS A C 1
ATOM 825 O O . LYS A 1 104 ? -15.653 11.693 -4.866 1.00 91.00 104 LYS A O 1
ATOM 830 N N . GLN A 1 105 ? -13.913 12.593 -5.968 1.00 92.62 105 GLN A N 1
ATOM 831 C CA . GLN A 1 105 ? -13.906 11.603 -7.043 1.00 92.62 105 GLN A CA 1
ATOM 832 C C . GLN A 1 105 ? -13.472 10.224 -6.541 1.00 92.62 105 GLN A C 1
ATOM 834 O O . GLN A 1 105 ? -14.085 9.230 -6.929 1.00 92.62 105 GLN A O 1
ATOM 839 N N . PHE A 1 106 ? -12.473 10.153 -5.654 1.00 89.81 106 PHE A N 1
ATOM 840 C CA . PHE A 1 106 ? -12.058 8.890 -5.044 1.00 89.81 106 PHE A CA 1
ATOM 841 C C . PHE A 1 106 ? -13.198 8.261 -4.244 1.00 89.81 106 PHE A C 1
ATOM 843 O O . PHE A 1 106 ? -13.514 7.098 -4.460 1.00 89.81 106 PHE A O 1
ATOM 850 N N . ILE A 1 107 ? -13.848 9.025 -3.363 1.00 90.56 107 ILE A N 1
ATOM 851 C CA . ILE A 1 107 ? -14.949 8.546 -2.515 1.00 90.56 107 ILE A CA 1
ATOM 852 C C . ILE A 1 107 ? -16.089 8.011 -3.384 1.00 90.56 107 ILE A C 1
ATOM 854 O O . ILE A 1 107 ? -16.606 6.920 -3.135 1.00 90.56 107 ILE A O 1
ATOM 858 N N . SER A 1 108 ? -16.449 8.737 -4.448 1.00 91.44 108 SER A N 1
ATOM 859 C CA . SER A 1 108 ? -17.470 8.291 -5.401 1.00 91.44 108 SER A CA 1
ATOM 860 C C . SER A 1 108 ? -17.063 6.989 -6.101 1.00 91.44 108 SER A C 1
ATOM 862 O O . SER A 1 108 ? -17.845 6.039 -6.147 1.00 91.44 108 SER A O 1
ATOM 864 N N . PHE A 1 109 ? -15.820 6.897 -6.577 1.00 90.19 109 PHE A N 1
ATOM 865 C CA . PHE A 1 109 ? -15.295 5.699 -7.229 1.00 90.19 109 PHE A CA 1
ATOM 866 C C . PHE A 1 109 ? -15.192 4.495 -6.277 1.00 90.19 109 PHE A C 1
ATOM 868 O O . PHE A 1 109 ? -15.583 3.385 -6.647 1.00 90.19 109 PHE A O 1
ATOM 875 N N . GLY A 1 110 ? -14.707 4.698 -5.053 1.00 87.06 110 GLY A N 1
ATOM 876 C CA . GLY A 1 110 ? -14.581 3.676 -4.016 1.00 87.06 110 GLY A CA 1
ATOM 877 C C . GLY A 1 110 ? -15.937 3.141 -3.565 1.00 87.06 110 GLY A C 1
ATOM 878 O O . GLY A 1 110 ? -16.106 1.927 -3.455 1.00 87.06 110 GLY A O 1
ATOM 879 N N . SER A 1 111 ? -16.939 4.014 -3.440 1.00 87.50 111 SER A N 1
ATOM 880 C CA . SER A 1 111 ? -18.304 3.619 -3.071 1.00 87.50 111 SER A CA 1
ATOM 881 C C . SER A 1 111 ? -18.908 2.625 -4.069 1.00 87.50 111 SER A C 1
ATOM 883 O O . SER A 1 111 ? -19.523 1.645 -3.657 1.00 87.50 111 SER A O 1
ATOM 885 N N . THR A 1 112 ? -18.656 2.792 -5.378 1.00 86.75 112 THR A N 1
ATOM 886 C CA . THR A 1 112 ? -19.095 1.813 -6.404 1.00 86.75 112 THR A CA 1
ATOM 887 C C . THR A 1 112 ? -18.445 0.431 -6.265 1.00 86.75 112 THR A C 1
ATOM 889 O O . THR A 1 112 ? -18.883 -0.523 -6.900 1.00 86.75 112 THR A O 1
ATOM 892 N N . ARG A 1 113 ? -17.393 0.315 -5.447 1.00 83.75 113 ARG A N 1
ATOM 893 C CA . ARG A 1 113 ? -16.641 -0.915 -5.155 1.00 83.75 113 ARG A CA 1
ATOM 894 C C . ARG A 1 113 ? -16.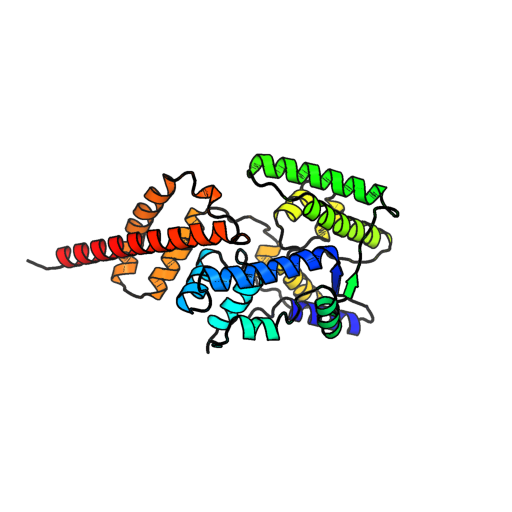784 -1.359 -3.701 1.00 83.75 113 ARG A C 1
ATOM 896 O O . ARG A 1 113 ? -15.987 -2.174 -3.248 1.00 83.75 113 ARG A O 1
ATOM 903 N N . HIS A 1 114 ? -17.774 -0.827 -2.983 1.00 85.31 114 HIS A N 1
ATOM 904 C CA . HIS A 1 114 ? -18.007 -1.117 -1.566 1.00 85.31 114 HIS A CA 1
ATOM 905 C C . HIS A 1 114 ? -16.810 -0.767 -0.663 1.00 85.31 114 HIS A C 1
ATOM 907 O O . HIS A 1 114 ? -16.563 -1.435 0.338 1.00 85.31 114 HIS A O 1
ATOM 913 N N . ILE A 1 115 ? -16.067 0.285 -1.025 1.00 88.44 115 ILE A N 1
ATOM 914 C CA . ILE A 1 115 ? -15.005 0.869 -0.204 1.00 88.44 115 ILE A CA 1
ATOM 915 C C . ILE A 1 115 ? -15.593 2.071 0.532 1.00 88.44 115 ILE A C 1
ATOM 917 O O . ILE A 1 115 ? -15.949 3.069 -0.098 1.00 88.44 115 ILE A O 1
ATOM 921 N N . ALA A 1 116 ? -15.695 1.973 1.854 1.00 88.69 116 ALA A N 1
ATOM 922 C CA . ALA A 1 116 ? -16.099 3.079 2.710 1.00 88.69 116 ALA A CA 1
ATOM 923 C C . ALA A 1 116 ? -14.944 4.073 2.889 1.00 88.69 116 ALA A C 1
ATOM 925 O O . ALA A 1 116 ? -13.769 3.702 2.851 1.00 88.69 116 ALA A O 1
ATOM 926 N N . SER A 1 117 ? -15.275 5.345 3.099 1.00 87.62 117 SER A N 1
ATOM 927 C CA . SER A 1 117 ? -14.300 6.368 3.475 1.00 87.62 117 SER A CA 1
ATOM 928 C C . SER A 1 117 ? -14.618 6.896 4.864 1.00 87.62 117 SER A C 1
ATOM 930 O O . SER A 1 117 ? -15.733 7.356 5.098 1.00 87.62 117 SER A O 1
ATOM 932 N N . GLU A 1 118 ? -13.649 6.820 5.774 1.00 88.12 118 GLU A N 1
ATOM 933 C CA . GLU A 1 118 ? -13.820 7.223 7.175 1.00 88.12 118 GLU A CA 1
ATOM 934 C C . GLU A 1 118 ? -12.859 8.354 7.541 1.00 88.12 118 GLU A C 1
ATOM 936 O O . GLU A 1 118 ? -11.692 8.351 7.150 1.00 88.12 118 GLU A O 1
ATOM 941 N N . ILE A 1 119 ? -13.335 9.325 8.314 1.00 86.31 119 ILE A N 1
ATOM 942 C CA . ILE A 1 119 ? -12.473 10.339 8.920 1.00 86.31 119 ILE A CA 1
ATOM 943 C C . ILE A 1 119 ? -12.123 9.832 10.314 1.00 86.31 119 ILE A C 1
ATOM 945 O O . ILE A 1 119 ? -13.017 9.591 11.123 1.00 86.31 119 ILE A O 1
ATOM 949 N N . LEU A 1 120 ? -10.830 9.649 10.573 1.00 86.25 120 LEU A N 1
ATOM 950 C CA . LEU A 1 120 ? -10.336 9.351 11.909 1.00 86.25 120 LEU A CA 1
ATOM 951 C C . LEU A 1 120 ? -9.769 10.630 12.505 1.00 86.25 120 LEU A C 1
ATOM 953 O O . LEU A 1 120 ? -8.783 11.167 12.000 1.00 86.25 120 LEU A O 1
ATOM 957 N N . ASP A 1 121 ? -10.383 11.094 13.583 1.00 85.62 121 ASP A N 1
ATOM 958 C CA . ASP A 1 121 ? -9.847 12.169 14.399 1.00 85.62 121 ASP A CA 1
ATOM 959 C C . ASP A 1 121 ? -10.040 11.816 15.873 1.00 85.62 121 ASP A C 1
ATOM 961 O O . ASP A 1 121 ? -11.160 11.603 16.336 1.00 85.62 121 ASP A O 1
ATOM 965 N N . TYR A 1 122 ? -8.919 11.717 16.582 1.00 88.69 122 TYR A N 1
ATOM 966 C CA . TYR A 1 122 ? -8.865 11.419 18.011 1.00 88.69 122 TYR A CA 1
ATOM 967 C C . TYR A 1 122 ? -8.291 12.596 18.805 1.00 88.69 122 TYR A C 1
ATOM 969 O O . TYR A 1 122 ? -7.855 12.437 19.941 1.00 88.69 122 TYR A O 1
ATOM 977 N N . SER A 1 123 ? -8.241 13.789 18.204 1.00 77.81 123 SER A N 1
ATOM 978 C CA . SER A 1 123 ? -7.745 14.992 18.869 1.00 77.81 123 SER A CA 1
ATOM 979 C C . SER A 1 123 ? -8.621 15.396 20.058 1.00 77.81 123 SER A C 1
ATOM 981 O O . SER A 1 123 ? -8.082 15.824 21.075 1.00 77.81 123 SER A O 1
ATOM 983 N N . GLU A 1 124 ? -9.935 15.184 19.981 1.00 82.19 124 GLU A N 1
ATOM 984 C CA . GLU A 1 124 ? -10.870 15.468 21.076 1.00 82.19 124 GLU A CA 1
ATOM 985 C C . GLU A 1 124 ? -11.240 14.205 21.868 1.00 82.19 124 GLU A C 1
ATOM 987 O O . GLU A 1 124 ? -11.070 14.143 23.086 1.00 82.19 124 GLU A O 1
ATOM 992 N N . GLN A 1 125 ? -11.724 13.167 21.181 1.00 86.06 125 GLN A N 1
ATOM 993 C CA . GLN A 1 125 ? -12.141 11.902 21.793 1.00 86.06 125 GLN A CA 1
ATOM 994 C C . GLN A 1 125 ? -11.028 10.858 21.696 1.00 86.06 125 GLN A C 1
ATOM 996 O O . GLN A 1 125 ? -10.416 10.705 20.646 1.00 86.06 125 GLN A O 1
ATOM 1001 N N . HIS A 1 126 ? -10.783 10.105 22.773 1.00 89.88 126 HIS A N 1
ATOM 1002 C CA . HIS A 1 126 ? -9.701 9.103 22.844 1.00 89.88 126 HIS A CA 1
ATOM 1003 C C . HIS A 1 126 ? -8.287 9.676 22.612 1.00 89.88 126 HIS A C 1
ATOM 1005 O O . HIS A 1 126 ? -7.370 8.973 22.184 1.00 89.88 126 HIS A O 1
ATOM 1011 N N . ASN A 1 127 ? -8.105 10.962 22.935 1.00 92.56 127 ASN A N 1
ATOM 1012 C CA . ASN A 1 127 ? -6.842 11.690 22.794 1.00 92.56 127 ASN A CA 1
ATOM 1013 C C . ASN A 1 127 ? -5.695 11.057 23.593 1.00 92.56 127 ASN A C 1
ATOM 1015 O O . ASN A 1 127 ? -4.559 11.022 23.125 1.00 92.56 127 ASN A O 1
ATOM 1019 N N . VAL A 1 128 ? -5.995 10.512 24.774 1.00 91.50 128 VAL A N 1
ATOM 1020 C CA . VAL A 1 128 ? -5.004 9.843 25.626 1.00 91.50 128 VAL A CA 1
ATOM 1021 C C . VAL A 1 128 ? -4.459 8.597 24.929 1.00 91.50 128 VAL A C 1
ATOM 1023 O O . VAL A 1 128 ? -3.246 8.459 24.784 1.00 91.50 128 VAL A O 1
ATOM 1026 N N . GLU A 1 129 ? -5.334 7.715 24.438 1.00 91.00 129 GLU A N 1
ATOM 1027 C CA . GLU A 1 129 ? -4.922 6.522 23.694 1.00 91.00 129 GLU A CA 1
ATOM 1028 C C . GLU A 1 129 ? -4.149 6.871 22.422 1.00 91.00 129 GLU A C 1
ATOM 1030 O O . GLU A 1 129 ? -3.137 6.237 22.119 1.00 91.00 129 GLU A O 1
ATOM 1035 N N . PHE A 1 130 ? -4.608 7.887 21.693 1.00 93.44 130 PHE A N 1
ATOM 1036 C CA . PHE A 1 130 ? -3.934 8.369 20.496 1.00 93.44 130 PHE A CA 1
ATOM 1037 C C . PHE A 1 130 ? -2.522 8.889 20.791 1.00 93.44 130 PHE A C 1
ATOM 1039 O O . PHE A 1 130 ? -1.573 8.466 20.133 1.00 93.44 130 PHE A O 1
ATOM 1046 N N . ASN A 1 131 ? -2.357 9.748 21.798 1.00 92.81 131 ASN A N 1
ATOM 1047 C CA . ASN A 1 131 ? -1.056 10.326 22.132 1.00 92.81 131 ASN A CA 1
ATOM 1048 C C . ASN A 1 131 ? -0.059 9.277 22.623 1.00 92.81 131 ASN A C 1
ATOM 1050 O O . ASN A 1 131 ? 1.119 9.375 22.286 1.00 92.81 131 ASN A O 1
ATOM 1054 N N . HIS A 1 132 ? -0.512 8.271 23.378 1.00 92.38 132 HIS A N 1
ATOM 1055 C CA . HIS A 1 132 ? 0.352 7.163 23.787 1.00 92.38 132 HIS A CA 1
ATOM 1056 C C . HIS A 1 132 ? 0.887 6.395 22.576 1.00 92.38 132 HIS A C 1
ATOM 1058 O O . HIS A 1 132 ? 2.098 6.269 22.419 1.00 92.38 132 HIS A O 1
ATOM 1064 N N . ILE A 1 133 ? 0.001 5.973 21.669 1.00 92.50 133 ILE A N 1
ATOM 1065 C CA . ILE A 1 133 ? 0.400 5.264 20.446 1.00 92.50 133 ILE A CA 1
ATOM 1066 C C . ILE A 1 133 ? 1.309 6.138 19.574 1.00 92.50 133 ILE A C 1
ATOM 1068 O O . ILE A 1 133 ? 2.302 5.659 19.032 1.00 92.50 133 ILE A O 1
ATOM 1072 N N . TYR A 1 134 ? 0.979 7.421 19.426 1.00 93.56 134 TYR A N 1
ATOM 1073 C CA . TYR A 1 134 ? 1.765 8.347 18.619 1.00 93.56 134 TYR A CA 1
ATOM 1074 C C . TYR A 1 134 ? 3.175 8.551 19.187 1.00 93.56 134 TYR A C 1
ATOM 1076 O O . TYR A 1 134 ? 4.136 8.540 18.420 1.00 93.56 134 TYR A O 1
ATOM 1084 N N . ALA A 1 135 ? 3.317 8.680 20.510 1.00 92.38 135 ALA A N 1
ATOM 1085 C CA . ALA A 1 135 ? 4.617 8.787 21.171 1.00 92.38 135 ALA A CA 1
ATOM 1086 C C . ALA A 1 135 ? 5.462 7.514 20.993 1.00 92.38 135 ALA A C 1
ATOM 1088 O O . ALA A 1 135 ? 6.646 7.611 20.663 1.00 92.38 135 ALA A O 1
ATOM 1089 N N . ASP A 1 136 ? 4.848 6.335 21.130 1.00 91.44 136 ASP A N 1
ATOM 1090 C CA . ASP A 1 136 ? 5.527 5.050 20.930 1.00 91.44 136 ASP A CA 1
ATOM 1091 C C . ASP A 1 136 ? 6.018 4.891 19.484 1.00 91.44 136 ASP A C 1
ATOM 1093 O O . ASP A 1 136 ? 7.160 4.490 19.246 1.00 91.44 136 ASP A O 1
ATOM 1097 N N . LEU A 1 137 ? 5.184 5.254 18.501 1.00 92.00 137 LEU A N 1
ATOM 1098 C CA . LEU A 1 137 ? 5.589 5.244 17.096 1.00 92.00 137 LEU A CA 1
ATOM 1099 C C . LEU A 1 137 ? 6.711 6.246 16.821 1.00 92.00 137 LEU A C 1
ATOM 1101 O O . LEU A 1 137 ? 7.645 5.908 16.098 1.00 92.00 137 LEU A O 1
ATOM 1105 N N . LEU A 1 138 ? 6.639 7.455 17.387 1.00 92.12 138 LEU A N 1
ATOM 1106 C CA . LEU A 1 138 ? 7.674 8.474 17.215 1.00 92.12 138 LEU A CA 1
ATOM 1107 C C . LEU A 1 138 ? 9.030 7.944 17.695 1.00 92.12 138 LEU A C 1
ATOM 1109 O O . LEU A 1 138 ? 9.993 7.958 16.933 1.00 92.12 138 LEU A O 1
ATOM 1113 N N . SER A 1 139 ? 9.074 7.384 18.906 1.00 89.88 139 SER A N 1
ATOM 1114 C CA . SER A 1 139 ? 10.291 6.797 19.472 1.00 89.88 139 SER A CA 1
ATOM 1115 C C . SER A 1 139 ? 10.810 5.616 18.639 1.00 89.88 139 SER A C 1
ATOM 1117 O O . SER A 1 139 ? 12.013 5.509 18.374 1.00 89.88 139 SER A O 1
ATOM 1119 N N . GLY A 1 140 ? 9.911 4.755 18.151 1.00 86.56 140 GLY A N 1
ATOM 1120 C CA . GLY A 1 140 ? 10.273 3.637 17.279 1.00 86.56 140 GLY A CA 1
ATOM 1121 C C . GLY A 1 140 ? 10.871 4.087 15.943 1.00 86.56 140 GLY A C 1
ATOM 1122 O O . GLY A 1 140 ? 11.881 3.538 15.497 1.00 86.56 140 GLY A O 1
ATOM 1123 N N . TYR A 1 141 ? 10.292 5.113 15.315 1.00 88.19 141 TYR A N 1
ATOM 1124 C CA . TYR A 1 141 ? 10.805 5.667 14.062 1.00 88.19 141 TYR A CA 1
ATOM 1125 C C . TYR A 1 141 ? 12.102 6.450 14.245 1.00 88.19 141 TYR A C 1
ATOM 1127 O O . TYR A 1 141 ? 12.967 6.352 13.379 1.00 88.19 141 TYR A O 1
ATOM 1135 N N . GLU A 1 142 ? 12.275 7.177 15.348 1.00 87.94 142 GLU A N 1
ATOM 1136 C CA . GLU A 1 142 ? 13.542 7.836 15.687 1.00 87.94 142 GLU A CA 1
ATOM 1137 C C . GLU A 1 142 ? 14.662 6.799 15.854 1.00 87.94 142 GLU A C 1
ATOM 1139 O O . GLU A 1 142 ? 15.730 6.932 15.256 1.00 87.94 142 GLU A O 1
ATOM 1144 N N . THR A 1 143 ? 14.387 5.705 16.569 1.00 83.50 143 THR A N 1
ATOM 1145 C CA . THR A 1 143 ? 15.335 4.593 16.742 1.00 83.50 143 THR A CA 1
ATOM 1146 C C . THR A 1 143 ? 15.687 3.927 15.407 1.00 83.50 143 THR A C 1
ATOM 1148 O O . THR A 1 143 ? 16.861 3.705 15.107 1.00 83.50 143 THR A O 1
ATOM 1151 N N . ASP A 1 144 ? 14.693 3.634 14.562 1.00 78.31 144 ASP A N 1
ATOM 1152 C CA . ASP A 1 144 ? 14.929 3.050 13.234 1.00 78.31 144 ASP A CA 1
ATOM 1153 C C . ASP A 1 144 ? 15.612 4.050 12.279 1.00 78.31 144 ASP A C 1
ATOM 1155 O O . ASP A 1 144 ? 16.403 3.633 11.431 1.00 78.31 144 ASP A O 1
ATOM 1159 N N . SER A 1 145 ? 15.380 5.359 12.424 1.00 81.38 145 SER A N 1
ATOM 1160 C CA . SER A 1 145 ? 16.076 6.394 11.648 1.00 81.38 145 SER A CA 1
ATOM 1161 C C . SER A 1 145 ? 17.560 6.462 12.008 1.00 81.38 145 SER A C 1
ATOM 1163 O O . SER A 1 145 ? 18.395 6.481 11.108 1.00 81.38 145 SER A O 1
ATOM 1165 N N . LEU A 1 146 ? 17.922 6.356 13.291 1.00 73.50 146 LEU A N 1
ATOM 1166 C CA . LEU A 1 146 ? 19.328 6.264 13.709 1.00 73.50 146 LEU A CA 1
ATOM 1167 C C . LEU A 1 146 ? 20.050 5.061 13.077 1.00 73.50 146 LEU A C 1
ATOM 1169 O O . LEU A 1 146 ? 21.230 5.150 12.743 1.00 73.50 146 LEU A O 1
ATOM 1173 N N . LEU A 1 147 ? 19.341 3.946 12.878 1.00 69.19 147 LEU A N 1
ATOM 1174 C CA . LEU A 1 147 ? 19.891 2.723 12.285 1.00 69.19 147 LEU A CA 1
ATOM 1175 C C . LEU A 1 147 ? 19.939 2.753 10.750 1.00 69.19 147 LEU A C 1
ATOM 1177 O O . LEU A 1 147 ? 20.815 2.135 10.147 1.00 69.19 147 LEU A O 1
ATOM 1181 N N . THR A 1 148 ? 18.981 3.421 10.105 1.00 68.75 148 THR A N 1
ATOM 1182 C CA . THR A 1 148 ? 18.788 3.357 8.644 1.00 68.75 148 THR A CA 1
ATOM 1183 C C . THR A 1 148 ? 19.126 4.652 7.908 1.00 68.75 148 THR A C 1
ATOM 1185 O O . THR A 1 148 ? 19.236 4.639 6.681 1.00 68.75 148 THR A O 1
ATOM 1188 N N . GLY A 1 149 ? 19.282 5.762 8.632 1.00 71.38 149 GLY A N 1
ATOM 1189 C CA . GLY A 1 149 ? 19.440 7.112 8.094 1.00 71.38 149 GLY A CA 1
ATOM 1190 C C . GLY A 1 149 ? 18.207 7.630 7.351 1.00 71.38 149 GLY A C 1
ATOM 1191 O O . GLY A 1 149 ? 18.352 8.478 6.474 1.00 71.38 149 GLY A O 1
ATOM 1192 N N . ARG A 1 150 ? 17.017 7.071 7.614 1.00 71.06 150 ARG A N 1
ATOM 1193 C CA . ARG A 1 150 ? 15.778 7.401 6.896 1.00 71.06 150 ARG A CA 1
ATOM 1194 C C . ARG A 1 150 ? 14.725 7.955 7.836 1.00 71.06 150 ARG A C 1
ATOM 1196 O O . ARG A 1 150 ? 14.061 7.196 8.551 1.00 71.06 150 ARG A O 1
ATOM 1203 N N . ASP A 1 151 ? 14.480 9.248 7.717 1.00 77.56 151 ASP A N 1
ATOM 1204 C CA . ASP A 1 151 ? 13.374 9.890 8.407 1.00 77.56 151 ASP A CA 1
ATOM 1205 C C . ASP A 1 151 ? 12.039 9.574 7.737 1.00 77.56 151 ASP A C 1
ATOM 1207 O O . ASP A 1 151 ? 11.948 9.276 6.543 1.00 77.56 151 ASP A O 1
ATOM 1211 N N . LYS A 1 152 ? 10.989 9.564 8.553 1.00 82.25 152 LYS A N 1
ATOM 1212 C CA . LYS A 1 152 ? 9.609 9.460 8.098 1.00 82.25 152 LYS A CA 1
ATOM 1213 C C . LYS A 1 152 ? 8.875 10.712 8.540 1.00 82.25 152 LYS A C 1
ATOM 1215 O O . LYS A 1 152 ? 9.002 11.126 9.692 1.00 82.25 152 LYS A O 1
ATOM 1220 N N . ASP A 1 153 ? 8.087 11.284 7.640 1.00 84.12 153 ASP A N 1
ATOM 1221 C CA . ASP A 1 153 ? 7.346 12.501 7.938 1.00 84.12 153 ASP A CA 1
ATOM 1222 C C . ASP A 1 153 ? 6.400 12.299 9.121 1.00 84.12 153 ASP A C 1
ATOM 1224 O O . ASP A 1 153 ? 5.615 11.348 9.174 1.00 84.12 153 ASP A O 1
ATOM 1228 N N . ARG A 1 154 ? 6.425 13.251 10.058 1.00 87.38 154 ARG A N 1
ATOM 1229 C CA . ARG A 1 154 ? 5.586 13.225 11.267 1.00 87.38 154 ARG A CA 1
ATOM 1230 C C . ARG A 1 154 ? 4.094 13.124 10.952 1.00 87.38 154 ARG A C 1
ATOM 1232 O O . ARG A 1 154 ? 3.343 12.523 11.713 1.00 87.38 154 ARG A O 1
ATOM 1239 N N . ILE A 1 155 ? 3.669 13.682 9.819 1.00 86.44 155 ILE A N 1
ATOM 1240 C CA . ILE A 1 155 ? 2.284 13.599 9.346 1.00 86.44 155 ILE A CA 1
ATOM 1241 C C . ILE A 1 155 ? 1.904 12.143 9.033 1.00 86.44 155 ILE A C 1
ATOM 1243 O O . ILE A 1 155 ? 0.845 11.695 9.465 1.00 86.44 155 ILE A O 1
ATOM 1247 N N . LEU A 1 156 ? 2.782 11.375 8.380 1.00 86.38 156 LEU A N 1
ATOM 1248 C CA . LEU A 1 156 ? 2.543 9.957 8.087 1.00 86.38 156 LEU A CA 1
ATOM 1249 C C . LEU A 1 156 ? 2.518 9.121 9.373 1.00 86.38 156 LEU A C 1
ATOM 1251 O O . LEU A 1 156 ? 1.651 8.268 9.541 1.00 86.38 156 LEU A O 1
ATOM 1255 N N . ILE A 1 157 ? 3.418 9.413 10.320 1.00 90.69 157 ILE A N 1
ATOM 1256 C CA . ILE A 1 157 ? 3.419 8.769 11.647 1.00 90.69 157 ILE A CA 1
ATOM 1257 C C . ILE A 1 157 ? 2.092 9.042 12.372 1.00 90.69 157 ILE A C 1
ATOM 1259 O O . ILE A 1 157 ? 1.509 8.146 12.982 1.00 90.69 157 ILE A O 1
ATOM 1263 N N . ARG A 1 158 ? 1.567 10.268 12.262 1.00 90.38 158 ARG A N 1
ATOM 1264 C CA . ARG A 1 158 ? 0.269 10.649 12.827 1.00 90.38 158 ARG A CA 1
ATOM 1265 C C . ARG A 1 158 ? -0.879 9.849 12.206 1.00 90.38 158 ARG A C 1
ATOM 1267 O O . ARG A 1 158 ? -1.750 9.390 12.941 1.00 90.38 158 ARG A O 1
ATOM 1274 N N . HIS A 1 159 ? -0.882 9.661 10.887 1.00 89.12 159 HIS A N 1
ATOM 1275 C CA . HIS A 1 159 ? -1.911 8.869 10.200 1.00 89.12 159 HIS A CA 1
ATOM 1276 C C . HIS A 1 159 ? -1.880 7.401 10.638 1.00 89.12 159 HIS A C 1
ATOM 1278 O O . HIS A 1 159 ? -2.929 6.804 10.877 1.00 89.12 159 HIS A O 1
ATOM 1284 N N . GLU A 1 160 ? -0.688 6.825 10.806 1.00 90.88 160 GLU A N 1
ATOM 1285 C CA . GLU A 1 160 ? -0.522 5.461 11.317 1.00 90.88 160 GLU A CA 1
ATOM 1286 C C . GLU A 1 160 ? -1.003 5.325 12.760 1.00 90.88 160 GLU A C 1
ATOM 1288 O O . GLU A 1 160 ? -1.718 4.371 13.075 1.00 90.88 160 GLU A O 1
ATOM 1293 N N . ALA A 1 161 ? -0.689 6.303 13.614 1.00 92.12 161 ALA A N 1
ATOM 1294 C CA . ALA A 1 161 ? -1.182 6.335 14.985 1.00 92.12 161 ALA A CA 1
ATOM 1295 C C . ALA A 1 161 ? -2.716 6.322 15.027 1.00 92.12 161 ALA A C 1
ATOM 1297 O O . ALA A 1 161 ? -3.291 5.521 15.757 1.00 92.12 161 ALA A O 1
ATOM 1298 N N . GLN A 1 162 ? -3.388 7.115 14.183 1.00 92.00 162 GLN A N 1
ATOM 1299 C CA . GLN A 1 162 ? -4.853 7.106 14.086 1.00 92.00 162 GLN A CA 1
ATOM 1300 C C . GLN A 1 162 ? -5.407 5.714 13.722 1.00 92.00 162 GLN A C 1
ATOM 1302 O O . GLN A 1 162 ? -6.382 5.264 14.330 1.00 92.00 162 GLN A O 1
ATOM 1307 N N . GLN A 1 163 ? -4.785 4.987 12.784 1.00 91.00 163 GLN A N 1
ATOM 1308 C CA . GLN A 1 163 ? -5.215 3.616 12.456 1.00 91.00 163 GLN A CA 1
ATOM 1309 C C . GLN A 1 163 ? -5.060 2.674 13.647 1.00 91.00 163 GLN A C 1
ATOM 1311 O O . GLN A 1 163 ? -5.967 1.908 13.963 1.00 91.00 163 GLN A O 1
ATOM 1316 N N . LEU A 1 164 ? -3.914 2.726 14.325 1.00 91.75 164 LEU A N 1
ATOM 1317 C CA . LEU A 1 164 ? -3.650 1.861 15.471 1.00 91.75 164 LEU A CA 1
ATOM 1318 C C . LEU A 1 164 ? -4.590 2.171 16.643 1.00 91.75 164 LEU A C 1
ATOM 1320 O O . LEU A 1 164 ? -5.086 1.243 17.284 1.00 91.75 164 LEU A O 1
ATOM 1324 N N . THR A 1 165 ? -4.922 3.445 16.876 1.00 92.19 165 THR A N 1
ATOM 1325 C CA . THR A 1 165 ? -5.947 3.838 17.852 1.00 92.19 165 THR A CA 1
ATOM 1326 C C . THR A 1 165 ? -7.301 3.233 17.496 1.00 92.19 165 THR A C 1
ATOM 1328 O O . THR A 1 165 ? -7.952 2.654 18.365 1.00 92.19 165 THR A O 1
ATOM 1331 N N . ARG A 1 166 ? -7.704 3.262 16.217 1.00 90.81 166 ARG A N 1
ATOM 1332 C CA . ARG A 1 166 ? -8.940 2.605 15.757 1.00 90.81 166 ARG A CA 1
ATOM 1333 C C . ARG A 1 166 ? -8.938 1.111 16.072 1.00 90.81 166 ARG A C 1
ATOM 1335 O O . ARG A 1 166 ? -9.924 0.610 16.602 1.00 90.81 166 ARG A O 1
ATOM 1342 N N . LEU A 1 167 ? -7.838 0.406 15.793 1.00 88.88 167 LEU A N 1
ATOM 1343 C CA . LEU A 1 167 ? -7.719 -1.027 16.098 1.00 88.88 167 LEU A CA 1
ATOM 1344 C C . LEU A 1 167 ? -7.869 -1.304 17.596 1.00 88.88 167 LEU A C 1
ATOM 1346 O O . LEU A 1 167 ? -8.562 -2.247 17.975 1.00 88.88 167 LEU A O 1
ATOM 1350 N N . LEU A 1 168 ? -7.256 -0.472 18.440 1.00 87.88 168 LEU A N 1
ATOM 1351 C CA . LEU A 1 168 ? -7.357 -0.596 19.891 1.00 87.88 168 LEU A CA 1
ATOM 1352 C C . LEU A 1 168 ? -8.798 -0.400 20.380 1.00 87.88 168 LEU A C 1
ATOM 1354 O O . LEU A 1 168 ? -9.277 -1.177 21.207 1.00 87.88 168 LEU A O 1
ATOM 1358 N N . LEU A 1 169 ? -9.494 0.618 19.872 1.00 89.31 169 LEU A N 1
ATOM 1359 C CA . LEU A 1 169 ? -10.885 0.893 20.236 1.00 89.31 169 LEU A CA 1
ATOM 1360 C C . LEU A 1 169 ? -11.819 -0.226 19.763 1.00 89.31 169 LEU A C 1
ATOM 1362 O O . LEU A 1 169 ? -12.638 -0.708 20.544 1.00 89.31 169 LEU A O 1
ATOM 1366 N N . ASN A 1 170 ? -11.634 -0.707 18.535 1.00 85.56 170 ASN A N 1
ATOM 1367 C CA . ASN A 1 170 ? -12.430 -1.794 17.970 1.00 85.56 170 ASN A CA 1
ATOM 1368 C C . ASN A 1 170 ? -12.213 -3.109 18.739 1.00 85.56 170 ASN A C 1
ATOM 1370 O O . ASN A 1 170 ? -13.163 -3.838 19.018 1.00 85.56 170 ASN A O 1
ATOM 1374 N N . ALA A 1 171 ? -10.986 -3.381 19.194 1.00 79.19 171 ALA A N 1
ATOM 1375 C CA . ALA A 1 171 ? -10.714 -4.530 20.054 1.00 79.19 171 ALA A CA 1
ATOM 1376 C C . ALA A 1 171 ? -11.480 -4.462 21.391 1.00 79.19 171 ALA A C 1
ATOM 1378 O O . ALA A 1 171 ? -11.929 -5.496 21.889 1.00 79.19 171 ALA A O 1
ATOM 1379 N N . ARG A 1 172 ? -11.683 -3.261 21.958 1.00 80.81 172 ARG A N 1
ATOM 1380 C CA . ARG A 1 172 ? -12.466 -3.065 23.195 1.00 80.81 172 ARG A CA 1
ATOM 1381 C C . ARG A 1 172 ? -13.966 -3.275 22.986 1.00 80.81 172 ARG A C 1
ATOM 1383 O O . ARG A 1 172 ? -14.635 -3.746 23.901 1.00 80.81 172 ARG A O 1
ATOM 1390 N N . THR A 1 173 ? -14.493 -2.956 21.805 1.00 79.50 173 THR A N 1
ATOM 1391 C CA . THR A 1 173 ? -15.908 -3.172 21.453 1.00 79.50 173 THR A CA 1
ATOM 1392 C C . THR A 1 173 ? -16.191 -4.583 20.923 1.00 79.50 173 THR A C 1
ATOM 1394 O O . THR A 1 173 ? -17.341 -4.918 20.645 1.00 79.50 173 THR A O 1
ATOM 1397 N N . GLY A 1 174 ? -15.167 -5.439 20.820 1.00 70.31 174 GLY A N 1
ATOM 1398 C CA . GLY A 1 174 ? -15.285 -6.809 20.313 1.00 70.31 174 GLY A CA 1
ATOM 1399 C C . GLY A 1 174 ? -15.302 -6.909 18.784 1.00 70.31 174 GLY A C 1
ATOM 1400 O O . GLY A 1 174 ? -15.555 -7.987 18.237 1.00 70.31 174 GLY A O 1
ATOM 1401 N N . GLU A 1 175 ? -15.013 -5.815 18.082 1.00 76.25 175 GLU A N 1
ATOM 1402 C CA . GLU A 1 175 ? -14.884 -5.784 16.632 1.00 76.25 175 GLU A CA 1
ATOM 1403 C C . GLU A 1 175 ? -13.516 -6.315 16.183 1.00 76.25 175 GLU A C 1
ATOM 1405 O O . GLU A 1 175 ? -12.460 -5.964 16.713 1.00 76.25 175 GLU A O 1
ATOM 1410 N N . ARG A 1 176 ? -13.516 -7.156 15.144 1.00 76.19 176 ARG A N 1
ATOM 1411 C CA . ARG A 1 176 ? -12.285 -7.690 14.548 1.00 76.19 176 ARG A CA 1
ATOM 1412 C C . ARG A 1 176 ? -11.867 -6.827 13.369 1.00 76.19 176 ARG A C 1
ATOM 1414 O O . ARG A 1 176 ? -12.314 -7.047 12.249 1.00 76.19 176 ARG A O 1
ATOM 1421 N N . SER A 1 177 ? -11.011 -5.850 13.642 1.00 84.38 177 SER A N 1
ATOM 1422 C CA . SER A 1 177 ? -10.444 -4.960 12.626 1.00 84.38 177 SER A CA 1
ATOM 1423 C C . SER A 1 177 ? -9.006 -5.332 12.301 1.00 84.38 177 SER A C 1
ATOM 1425 O O . SER A 1 177 ? -8.241 -5.690 13.195 1.00 84.38 177 SER A O 1
ATOM 1427 N N . VAL A 1 178 ? -8.639 -5.230 11.026 1.00 83.38 178 VAL A N 1
ATOM 1428 C CA . VAL A 1 178 ? -7.285 -5.492 10.533 1.00 83.38 178 VAL A CA 1
ATOM 1429 C C . VAL A 1 178 ? -6.816 -4.273 9.755 1.00 83.38 178 VAL A C 1
ATOM 1431 O O . VAL A 1 178 ? -7.493 -3.827 8.832 1.00 83.38 178 VAL A O 1
ATOM 1434 N N . PHE A 1 179 ? -5.644 -3.759 10.107 1.00 86.62 179 PHE A N 1
ATOM 1435 C CA . PHE A 1 179 ? -4.955 -2.730 9.352 1.00 86.62 179 PHE A CA 1
ATOM 1436 C C . PHE A 1 179 ? -3.977 -3.374 8.371 1.00 86.62 179 PHE A C 1
ATOM 1438 O O . PHE A 1 179 ? -3.086 -4.132 8.753 1.00 86.62 179 PHE A O 1
ATOM 1445 N N . VAL A 1 180 ? -4.151 -3.078 7.084 1.00 82.38 180 VAL A N 1
ATOM 1446 C CA . VAL A 1 180 ? -3.331 -3.640 6.011 1.00 82.38 180 VAL A CA 1
ATOM 1447 C C . VAL A 1 180 ? -2.354 -2.580 5.525 1.00 82.38 180 VAL A C 1
ATOM 1449 O O . VAL A 1 180 ? -2.763 -1.563 4.976 1.00 82.38 180 VAL A O 1
ATOM 1452 N N . THR A 1 181 ? -1.060 -2.836 5.695 1.00 80.25 181 THR A N 1
ATOM 1453 C CA . THR A 1 181 ? 0.011 -1.899 5.338 1.00 80.25 181 THR A CA 1
ATOM 1454 C C . THR A 1 181 ? 1.135 -2.592 4.571 1.00 80.25 181 THR A C 1
ATOM 1456 O O . THR A 1 181 ? 1.472 -3.753 4.815 1.00 80.25 181 THR A O 1
ATOM 1459 N N . ALA A 1 182 ? 1.739 -1.879 3.620 1.00 71.56 182 ALA A N 1
ATOM 1460 C CA . ALA A 1 182 ? 2.984 -2.300 2.976 1.00 71.56 182 ALA A CA 1
ATOM 1461 C C . ALA A 1 182 ? 4.233 -1.814 3.739 1.00 71.56 182 ALA A C 1
ATOM 1463 O O . ALA A 1 182 ? 5.358 -2.137 3.342 1.00 71.56 182 ALA A O 1
ATOM 1464 N N . ASP A 1 183 ? 4.060 -1.040 4.816 1.00 75.62 183 ASP A N 1
ATOM 1465 C CA . ASP A 1 183 ? 5.171 -0.528 5.604 1.00 75.62 183 ASP A CA 1
ATOM 1466 C C . ASP A 1 183 ? 5.707 -1.581 6.587 1.00 75.62 183 ASP A C 1
ATOM 1468 O O . ASP A 1 183 ? 5.157 -1.841 7.657 1.00 75.62 183 ASP A O 1
ATOM 1472 N N . ARG A 1 184 ? 6.839 -2.186 6.211 1.00 72.88 184 ARG A N 1
ATOM 1473 C CA . ARG A 1 184 ? 7.575 -3.135 7.056 1.00 72.88 184 ARG A CA 1
ATOM 1474 C C . ARG A 1 184 ? 8.270 -2.463 8.246 1.00 72.88 184 ARG A C 1
ATOM 1476 O O . ARG A 1 184 ? 8.632 -3.162 9.185 1.00 72.88 184 ARG A O 1
ATOM 1483 N N . ARG A 1 185 ? 8.522 -1.148 8.207 1.00 78.56 185 ARG A N 1
ATOM 1484 C CA . ARG A 1 185 ? 9.070 -0.404 9.355 1.00 78.56 185 ARG A CA 1
ATOM 1485 C C . ARG A 1 185 ? 8.012 -0.323 10.445 1.00 78.56 185 ARG A C 1
ATOM 1487 O O . ARG A 1 185 ? 8.296 -0.730 11.563 1.00 78.56 185 ARG A O 1
ATOM 1494 N N . LEU A 1 186 ? 6.784 0.054 10.077 1.00 81.75 186 LEU A N 1
ATOM 1495 C CA . LEU A 1 186 ? 5.653 0.059 11.002 1.00 81.75 186 LEU A CA 1
ATOM 1496 C C . LEU A 1 186 ? 5.444 -1.317 11.646 1.00 81.75 186 LEU A C 1
ATOM 1498 O O . LEU A 1 186 ? 5.316 -1.411 12.860 1.00 81.75 186 LEU A O 1
ATOM 1502 N N . GLN A 1 187 ? 5.449 -2.390 10.846 1.00 73.62 187 GLN A N 1
ATOM 1503 C CA . GLN A 1 187 ? 5.273 -3.753 11.367 1.00 73.62 187 GLN A CA 1
ATOM 1504 C C . GLN A 1 187 ? 6.338 -4.132 12.404 1.00 73.62 187 GLN A C 1
ATOM 1506 O O . GLN A 1 187 ? 5.987 -4.710 13.426 1.00 73.62 187 GLN A O 1
ATOM 1511 N N . ARG A 1 188 ? 7.610 -3.779 12.168 1.00 75.81 188 ARG A N 1
ATOM 1512 C CA . ARG A 1 188 ? 8.695 -4.013 13.134 1.00 75.81 188 ARG A CA 1
ATOM 1513 C C . ARG A 1 188 ? 8.493 -3.199 14.410 1.00 75.81 188 ARG A C 1
ATOM 1515 O O . ARG A 1 188 ? 8.459 -3.777 15.483 1.00 75.81 188 ARG A O 1
ATOM 1522 N N . ILE A 1 189 ? 8.234 -1.896 14.289 1.00 81.19 189 ILE A N 1
ATOM 1523 C CA . ILE A 1 189 ? 8.011 -1.010 15.446 1.00 81.19 189 ILE A CA 1
ATOM 1524 C C . ILE A 1 189 ? 6.846 -1.507 16.318 1.00 81.19 189 ILE A C 1
ATOM 1526 O O . ILE A 1 189 ? 6.948 -1.524 17.541 1.00 81.19 189 ILE A O 1
ATOM 1530 N N . VAL A 1 190 ? 5.749 -1.955 15.701 1.00 80.12 190 VAL A N 1
ATOM 1531 C CA . VAL A 1 190 ? 4.588 -2.506 16.421 1.00 80.12 190 VAL A CA 1
ATOM 1532 C C . VAL A 1 190 ? 4.910 -3.842 17.105 1.00 80.12 190 VAL A C 1
ATOM 1534 O O . VAL A 1 190 ? 4.337 -4.136 18.149 1.00 80.12 190 VAL A O 1
ATOM 1537 N N . GLN A 1 191 ? 5.795 -4.661 16.531 1.00 76.19 191 GLN A N 1
ATOM 1538 C CA . GLN A 1 191 ? 6.219 -5.939 17.117 1.00 76.19 191 GLN A CA 1
ATOM 1539 C C . GLN A 1 191 ? 7.225 -5.763 18.259 1.00 76.19 191 GLN A C 1
ATOM 1541 O O . GLN A 1 191 ? 7.164 -6.517 19.228 1.00 76.19 191 GLN A O 1
ATOM 1546 N N . ASP A 1 192 ? 8.115 -4.780 18.133 1.00 74.88 192 ASP A N 1
ATOM 1547 C CA . ASP A 1 192 ? 9.207 -4.522 19.073 1.00 74.88 192 ASP A CA 1
ATOM 1548 C C . ASP A 1 192 ? 8.747 -3.709 20.298 1.00 74.88 192 ASP A C 1
ATOM 1550 O O . ASP A 1 192 ? 9.380 -3.764 21.349 1.00 74.88 192 ASP A O 1
ATOM 1554 N N . SER A 1 193 ? 7.647 -2.955 20.188 1.00 78.31 193 SER A N 1
ATOM 1555 C CA . SER A 1 193 ? 7.080 -2.184 21.300 1.00 78.31 193 SER A CA 1
ATOM 1556 C C . SER A 1 193 ? 6.153 -3.034 22.171 1.00 78.31 193 SER A C 1
ATOM 1558 O O . SER A 1 193 ? 5.105 -3.487 21.712 1.00 78.31 193 SER A O 1
ATOM 1560 N N . ASP A 1 194 ? 6.471 -3.158 23.463 1.00 75.44 194 ASP A N 1
ATOM 1561 C CA . ASP A 1 194 ? 5.646 -3.871 24.455 1.00 75.44 194 ASP A CA 1
ATOM 1562 C C . ASP A 1 194 ? 4.202 -3.338 24.530 1.00 75.44 194 ASP A C 1
ATOM 1564 O O . ASP A 1 194 ? 3.244 -4.093 24.735 1.00 75.44 194 ASP A O 1
ATOM 1568 N N . ALA A 1 195 ? 4.022 -2.027 24.344 1.00 74.19 195 ALA A N 1
ATOM 1569 C CA . ALA A 1 195 ? 2.712 -1.383 24.385 1.00 74.19 195 ALA A CA 1
ATOM 1570 C C . ALA A 1 195 ? 1.870 -1.710 23.141 1.00 74.19 195 ALA A C 1
ATOM 1572 O O . ALA A 1 195 ? 0.661 -1.954 23.247 1.00 74.19 195 ALA A O 1
ATOM 1573 N N . LEU A 1 196 ? 2.511 -1.760 21.969 1.00 77.94 196 LEU A N 1
ATOM 1574 C CA . LEU A 1 196 ? 1.857 -1.976 20.675 1.00 77.94 196 LEU A CA 1
ATOM 1575 C C . LEU A 1 196 ? 1.783 -3.452 20.274 1.00 77.94 196 LEU A C 1
ATOM 1577 O O . LEU A 1 196 ? 0.990 -3.799 19.397 1.00 77.94 196 LEU A O 1
ATOM 1581 N N . GLN A 1 197 ? 2.517 -4.338 20.951 1.00 73.31 197 GLN A N 1
ATOM 1582 C CA . GLN A 1 197 ? 2.579 -5.766 20.642 1.00 73.31 197 GLN A CA 1
ATOM 1583 C C . GLN A 1 197 ? 1.190 -6.419 20.604 1.00 73.31 197 GLN A C 1
ATOM 1585 O O . GLN A 1 197 ? 0.928 -7.299 19.782 1.00 73.31 197 GLN A O 1
ATOM 1590 N N . LYS A 1 198 ? 0.254 -5.938 21.431 1.00 76.31 198 LYS A N 1
ATOM 1591 C CA . LYS A 1 198 ? -1.149 -6.395 21.459 1.00 76.31 198 LYS A CA 1
ATOM 1592 C C . LYS A 1 198 ? -1.892 -6.157 20.140 1.00 76.31 198 LYS A C 1
ATOM 1594 O O . LYS A 1 198 ? -2.858 -6.858 19.859 1.00 76.31 198 LYS A O 1
ATOM 1599 N N . LEU A 1 199 ? -1.453 -5.185 19.342 1.00 75.12 199 LEU A N 1
ATOM 1600 C CA . LEU A 1 199 ? -2.020 -4.834 18.038 1.00 75.12 199 LEU A CA 1
ATOM 1601 C C . LEU A 1 199 ? -1.297 -5.528 16.874 1.00 75.12 199 LEU A C 1
ATOM 1603 O O . LEU A 1 199 ? -1.779 -5.466 15.746 1.00 75.12 199 LEU A O 1
ATOM 1607 N N . SER A 1 200 ? -0.174 -6.213 17.119 1.00 69.50 200 SER A N 1
ATOM 1608 C CA . SER A 1 200 ? 0.635 -6.854 16.069 1.00 69.50 200 SER A CA 1
ATOM 1609 C C . SER A 1 200 ? -0.156 -7.867 15.232 1.00 69.50 200 SER A C 1
ATOM 1611 O O . SER A 1 200 ? -0.024 -7.889 14.011 1.00 69.50 200 SER A O 1
ATOM 1613 N N . GLY A 1 201 ? -1.052 -8.639 15.858 1.00 64.62 201 GLY A N 1
ATOM 1614 C CA . GLY A 1 201 ? -1.936 -9.587 15.167 1.00 64.62 201 GLY A CA 1
ATOM 1615 C C . GLY A 1 201 ? -2.980 -8.925 14.258 1.00 64.62 201 GLY A C 1
ATOM 1616 O O . GLY A 1 201 ? -3.563 -9.589 13.401 1.00 64.62 201 GLY A O 1
ATOM 1617 N N . ASN A 1 202 ? -3.198 -7.619 14.416 1.00 72.00 202 ASN A N 1
ATOM 1618 C CA . ASN A 1 202 ? -4.151 -6.832 13.647 1.00 72.00 202 ASN A CA 1
ATOM 1619 C C . ASN A 1 202 ? -3.465 -6.010 12.546 1.00 72.00 202 ASN A C 1
ATOM 1621 O O . ASN A 1 202 ? -4.171 -5.411 11.741 1.00 72.00 202 ASN A O 1
ATOM 1625 N N . VAL A 1 203 ? -2.129 -5.979 12.476 1.00 74.62 203 VAL A N 1
ATOM 1626 C CA . VAL A 1 203 ? -1.374 -5.267 11.433 1.00 74.62 203 VAL A CA 1
ATOM 1627 C C . VAL A 1 203 ? -0.772 -6.278 10.463 1.00 74.62 203 VAL A C 1
ATOM 1629 O O . VAL A 1 203 ? 0.150 -7.014 10.803 1.00 74.62 203 VAL A O 1
ATOM 1632 N N . LEU A 1 204 ? -1.275 -6.312 9.229 1.00 68.12 204 LEU A N 1
ATOM 1633 C CA . LEU A 1 204 ? -0.885 -7.308 8.230 1.00 68.12 204 LEU A CA 1
ATOM 1634 C C . LEU A 1 204 ? -0.322 -6.670 6.963 1.00 68.12 204 LEU A C 1
ATOM 1636 O O . LEU A 1 204 ? -0.677 -5.561 6.571 1.00 68.12 204 LEU A O 1
ATOM 1640 N N . SER A 1 205 ? 0.528 -7.422 6.264 1.00 72.12 205 SER A N 1
ATOM 1641 C CA . SER A 1 205 ? 0.860 -7.106 4.876 1.00 72.12 205 SER A CA 1
ATOM 1642 C C . SER A 1 205 ? -0.285 -7.496 3.940 1.00 72.12 205 SER A C 1
ATOM 1644 O O . SER A 1 205 ? -1.071 -8.392 4.242 1.00 72.12 205 SER A O 1
ATOM 1646 N N . HIS A 1 206 ? -0.346 -6.883 2.757 1.00 71.75 206 HIS A N 1
ATOM 1647 C CA . HIS A 1 206 ? -1.314 -7.263 1.720 1.00 71.75 206 HIS A CA 1
ATOM 1648 C C . HIS A 1 206 ? -1.218 -8.753 1.325 1.00 71.75 206 HIS A C 1
ATOM 1650 O O . HIS A 1 206 ? -2.233 -9.389 1.054 1.00 71.75 206 HIS A O 1
ATOM 1656 N N . ILE A 1 207 ? -0.015 -9.338 1.357 1.00 67.94 207 ILE A N 1
ATOM 1657 C CA . ILE A 1 207 ? 0.198 -10.776 1.122 1.00 67.94 207 ILE A CA 1
ATOM 1658 C C . ILE A 1 207 ? -0.370 -11.597 2.284 1.00 67.94 207 ILE A C 1
ATOM 1660 O O . ILE A 1 207 ? -1.040 -12.604 2.061 1.00 67.94 207 ILE A O 1
ATOM 1664 N N . GLY A 1 208 ? -0.132 -11.149 3.521 1.00 62.09 208 GLY A N 1
ATOM 1665 C CA . GLY A 1 208 ? -0.673 -11.798 4.712 1.00 62.09 208 GLY A CA 1
ATOM 1666 C C . GLY A 1 208 ? -2.199 -11.779 4.751 1.00 62.09 208 GLY A C 1
ATOM 1667 O O . GLY A 1 208 ? -2.806 -12.783 5.107 1.00 62.09 208 GLY A O 1
ATOM 1668 N N . LEU A 1 209 ? -2.819 -10.690 4.285 1.00 71.69 209 LEU A N 1
ATOM 1669 C CA . LEU A 1 209 ? -4.267 -10.608 4.102 1.00 71.69 209 LEU A CA 1
ATOM 1670 C C . LEU A 1 209 ? -4.774 -11.693 3.144 1.00 71.69 209 LEU A C 1
ATOM 1672 O O . LEU A 1 209 ? -5.722 -12.391 3.484 1.00 71.69 209 LEU A O 1
ATOM 1676 N N . ILE A 1 210 ? -4.152 -11.854 1.969 1.00 67.88 210 ILE A N 1
ATOM 1677 C CA . ILE A 1 210 ? -4.566 -12.885 1.002 1.00 67.88 210 ILE A CA 1
ATOM 1678 C C . ILE A 1 210 ? -4.480 -14.275 1.640 1.00 67.88 210 ILE A C 1
ATOM 1680 O O . ILE A 1 210 ? -5.445 -15.031 1.570 1.00 67.88 210 ILE A O 1
ATOM 1684 N N . GLY A 1 211 ? -3.362 -14.590 2.301 1.00 61.34 211 GLY A N 1
ATOM 1685 C CA . GLY A 1 211 ? -3.181 -15.878 2.972 1.00 61.34 211 GLY A CA 1
ATOM 1686 C C . GLY A 1 211 ? -4.213 -16.128 4.076 1.00 61.34 211 GLY A C 1
ATOM 1687 O O . GLY A 1 211 ? -4.767 -17.222 4.158 1.00 61.34 211 GLY A O 1
ATOM 1688 N N . LEU A 1 212 ? -4.516 -15.109 4.888 1.00 66.94 212 LEU A N 1
ATOM 1689 C CA . LEU A 1 212 ? -5.542 -15.186 5.929 1.00 66.94 212 LEU A CA 1
ATOM 1690 C C . LEU A 1 212 ? -6.934 -15.419 5.333 1.00 66.94 212 LEU A C 1
ATOM 1692 O O . LEU A 1 212 ? -7.672 -16.270 5.817 1.00 66.94 212 LEU A O 1
ATOM 1696 N N . VAL A 1 213 ? -7.290 -14.687 4.277 1.00 70.38 213 VAL A N 1
ATOM 1697 C CA . VAL A 1 213 ? -8.566 -14.869 3.577 1.00 70.38 213 VAL A CA 1
ATOM 1698 C C . VAL A 1 213 ? -8.674 -16.273 3.005 1.00 70.38 213 VAL A C 1
ATOM 1700 O O . VAL A 1 213 ? -9.706 -16.916 3.170 1.00 70.38 213 VAL A O 1
ATOM 1703 N N . ASP A 1 214 ? -7.625 -16.755 2.343 1.00 66.62 214 ASP A N 1
ATOM 1704 C CA . ASP A 1 214 ? -7.632 -18.083 1.743 1.00 66.62 214 ASP A CA 1
ATOM 1705 C C . ASP A 1 214 ? -7.848 -19.153 2.826 1.00 66.62 214 ASP A C 1
ATOM 1707 O O . ASP A 1 214 ? -8.739 -19.985 2.670 1.00 66.62 214 ASP A O 1
ATOM 1711 N N . LEU A 1 215 ? -7.172 -19.047 3.977 1.00 64.19 215 LEU A N 1
ATOM 1712 C CA . LEU A 1 215 ? -7.407 -19.920 5.134 1.00 64.19 215 LEU A CA 1
ATOM 1713 C C . LEU A 1 215 ? -8.844 -19.833 5.671 1.00 64.19 215 LEU A C 1
ATOM 1715 O O . LEU A 1 215 ? -9.471 -20.863 5.912 1.00 64.19 215 LEU A O 1
ATOM 1719 N N . LEU A 1 216 ? -9.385 -18.622 5.843 1.00 66.69 216 LEU A N 1
ATOM 1720 C CA . LEU A 1 216 ? -10.739 -18.406 6.369 1.00 66.69 216 LEU A CA 1
ATOM 1721 C C . LEU A 1 216 ? -11.8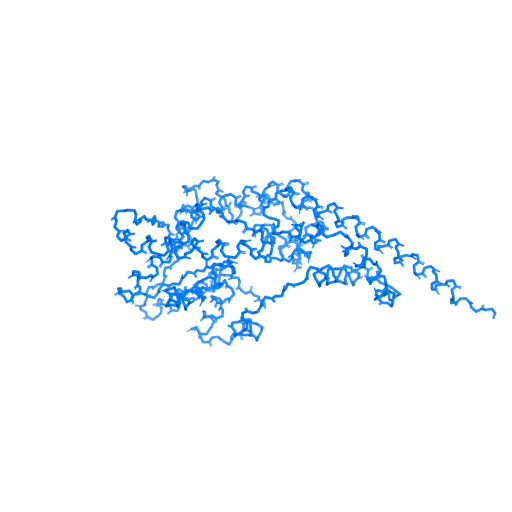34 -18.938 5.434 1.00 66.69 216 LEU A C 1
ATOM 1723 O O . LEU A 1 216 ? -12.883 -19.374 5.901 1.00 66.69 216 LEU A O 1
ATOM 1727 N N . VAL A 1 217 ? -11.592 -18.913 4.124 1.00 72.25 217 VAL A N 1
ATOM 1728 C CA . VAL A 1 217 ? -12.516 -19.423 3.098 1.00 72.25 217 VAL A CA 1
ATOM 1729 C C . VAL A 1 217 ? -12.301 -20.928 2.841 1.00 72.25 217 VAL A C 1
ATOM 1731 O O . VAL A 1 217 ? -13.038 -21.536 2.068 1.00 72.25 217 VAL A O 1
ATOM 1734 N N . GLY A 1 218 ? -11.333 -21.563 3.514 1.00 61.81 218 GLY A N 1
ATOM 1735 C CA . GLY A 1 218 ? -11.040 -22.994 3.379 1.00 61.81 218 GLY A CA 1
ATOM 1736 C C . GLY A 1 218 ? -10.235 -23.354 2.126 1.00 61.81 218 GLY A C 1
ATOM 1737 O O . GLY A 1 218 ? -10.232 -24.507 1.700 1.00 61.81 218 GLY A O 1
ATOM 1738 N N . LEU A 1 219 ? -9.557 -22.380 1.519 1.00 62.56 219 LEU A N 1
ATOM 1739 C CA . LEU A 1 219 ? -8.604 -22.588 0.435 1.00 62.56 219 LEU A CA 1
ATOM 1740 C C . LEU A 1 219 ? -7.218 -22.882 1.020 1.00 62.56 219 LEU A C 1
ATOM 1742 O O . LEU A 1 219 ? -6.785 -22.254 1.985 1.00 62.56 219 LEU A O 1
ATOM 1746 N N . SER A 1 220 ? -6.489 -23.824 0.424 1.00 51.19 220 SER A N 1
ATOM 1747 C CA . SER A 1 220 ? -5.089 -24.043 0.790 1.00 51.19 220 SER A CA 1
ATOM 1748 C C . SER A 1 220 ? -4.255 -22.846 0.312 1.00 51.19 220 SER A C 1
ATOM 1750 O O . SER A 1 220 ? -4.207 -22.615 -0.900 1.00 51.19 220 SER A O 1
ATOM 1752 N N . PRO A 1 221 ? -3.612 -22.077 1.213 1.00 53.47 221 PRO A N 1
ATOM 1753 C CA . PRO A 1 221 ? -2.753 -20.977 0.800 1.00 53.47 221 PRO A CA 1
ATOM 1754 C C . PRO A 1 221 ? -1.584 -21.523 -0.022 1.00 53.47 221 PRO A C 1
ATOM 1756 O O . PRO A 1 221 ? -1.086 -22.624 0.229 1.00 53.47 221 PRO A O 1
ATOM 1759 N N . ASP A 1 222 ? -1.133 -20.746 -1.006 1.00 50.78 222 ASP A N 1
ATOM 1760 C CA . ASP A 1 222 ? 0.044 -21.110 -1.793 1.00 50.78 222 ASP A CA 1
ATOM 1761 C C . ASP A 1 222 ? 1.259 -21.307 -0.864 1.00 50.78 222 ASP A C 1
ATOM 1763 O O . ASP A 1 222 ? 1.435 -20.558 0.104 1.00 50.78 222 ASP A O 1
ATOM 1767 N N . LYS A 1 223 ? 2.108 -22.307 -1.133 1.00 40.22 223 LYS A N 1
ATOM 1768 C CA . LYS A 1 223 ? 3.218 -22.691 -0.234 1.00 40.22 223 LYS A CA 1
ATOM 1769 C C . LYS A 1 223 ? 4.171 -21.518 0.021 1.00 40.22 223 LYS A C 1
ATOM 1771 O O . LYS A 1 223 ? 4.680 -21.357 1.131 1.00 40.22 223 LYS A O 1
ATOM 1776 N N . GLU A 1 224 ? 4.370 -20.668 -0.986 1.00 43.56 224 GLU A N 1
ATOM 1777 C CA . GLU A 1 224 ? 5.165 -19.440 -0.884 1.00 43.56 224 GLU A CA 1
ATOM 1778 C C . GLU A 1 224 ? 4.496 -18.362 -0.018 1.00 43.56 224 GLU A C 1
ATOM 1780 O O . GLU A 1 224 ? 5.177 -17.694 0.761 1.00 43.56 224 GLU A O 1
ATOM 1785 N N . VAL A 1 225 ? 3.171 -18.209 -0.108 1.00 40.34 225 VAL A N 1
ATOM 1786 C CA . VAL A 1 225 ? 2.388 -17.260 0.706 1.00 40.34 225 VAL A CA 1
ATOM 1787 C C . VAL A 1 225 ? 2.388 -17.697 2.169 1.00 40.34 225 VAL A C 1
ATOM 1789 O O . VAL A 1 225 ? 2.618 -16.874 3.050 1.00 40.34 225 VAL A O 1
ATOM 1792 N N . PHE A 1 226 ? 2.226 -18.996 2.428 1.00 36.06 226 PHE A N 1
ATOM 1793 C CA . PHE A 1 226 ? 2.295 -19.572 3.770 1.00 36.06 226 PHE A CA 1
ATOM 1794 C C . PHE A 1 226 ? 3.698 -19.437 4.381 1.00 36.06 226 PHE A C 1
ATOM 1796 O O . PHE A 1 226 ? 3.839 -19.021 5.525 1.00 36.06 226 PHE A O 1
ATOM 1803 N N . THR A 1 227 ? 4.755 -19.686 3.603 1.00 34.00 227 THR A N 1
ATOM 1804 C CA . THR A 1 227 ? 6.141 -19.524 4.075 1.00 34.00 227 THR A CA 1
ATOM 1805 C C . THR A 1 227 ? 6.459 -18.055 4.375 1.00 34.00 227 THR A C 1
ATOM 1807 O O . THR A 1 227 ? 7.107 -17.768 5.370 1.00 34.00 227 THR A O 1
ATOM 1810 N N . ARG A 1 228 ? 5.958 -17.095 3.590 1.00 38.88 228 ARG A N 1
ATOM 1811 C CA . ARG A 1 228 ? 6.109 -15.657 3.897 1.00 38.88 228 ARG A CA 1
ATOM 1812 C C . ARG A 1 228 ? 5.288 -15.204 5.108 1.00 38.88 228 ARG A C 1
ATOM 1814 O O . ARG A 1 228 ? 5.706 -14.278 5.793 1.00 38.88 228 ARG A O 1
ATOM 1821 N N . LEU A 1 229 ? 4.143 -15.839 5.365 1.00 38.00 229 LEU A N 1
ATOM 1822 C CA . LEU A 1 229 ? 3.329 -15.604 6.561 1.00 38.00 229 LEU A CA 1
ATOM 1823 C C . LEU A 1 229 ? 4.056 -16.074 7.832 1.00 38.00 229 LEU A C 1
ATOM 1825 O O . LEU A 1 229 ? 3.990 -15.413 8.861 1.00 38.00 229 LEU A O 1
ATOM 1829 N N . VAL A 1 230 ? 4.758 -17.207 7.739 1.00 31.22 230 VAL A N 1
ATOM 1830 C CA . VAL A 1 230 ? 5.510 -17.822 8.846 1.00 31.22 230 VAL A CA 1
ATOM 1831 C C . VAL A 1 230 ? 6.885 -17.168 9.041 1.00 31.22 230 VAL A C 1
ATOM 1833 O O . VAL A 1 230 ? 7.371 -17.081 10.164 1.00 31.22 230 VAL A O 1
ATOM 1836 N N . TRP A 1 231 ? 7.505 -16.668 7.969 1.00 33.72 231 TRP A N 1
ATOM 1837 C CA . TRP A 1 231 ? 8.863 -16.124 7.974 1.00 33.72 231 TRP A CA 1
ATOM 1838 C C . TRP A 1 231 ? 8.873 -14.678 7.461 1.00 33.72 231 TRP A C 1
ATOM 1840 O O . TRP A 1 231 ? 9.158 -14.409 6.292 1.00 33.72 231 TRP A O 1
ATOM 1850 N N . ALA A 1 232 ? 8.580 -13.727 8.351 1.00 30.80 232 ALA A N 1
ATOM 1851 C CA . ALA A 1 232 ? 8.634 -12.280 8.111 1.00 30.80 232 ALA A CA 1
ATOM 1852 C C . ALA A 1 232 ? 10.080 -11.738 7.976 1.00 30.80 232 ALA A C 1
ATOM 1854 O O . ALA A 1 232 ? 10.450 -10.742 8.593 1.00 30.80 232 ALA A O 1
ATOM 1855 N N . THR A 1 233 ? 10.943 -12.398 7.198 1.00 30.89 233 THR A N 1
ATOM 1856 C CA . THR A 1 233 ? 12.377 -12.077 7.139 1.00 30.89 233 THR A CA 1
ATOM 1857 C C . THR A 1 233 ? 12.704 -11.081 6.014 1.00 30.89 233 THR A C 1
ATOM 1859 O O . THR A 1 233 ? 12.328 -11.307 4.858 1.00 30.89 233 THR A O 1
ATOM 1862 N N . PRO A 1 234 ? 13.449 -9.992 6.284 1.00 34.91 234 PRO A N 1
ATOM 1863 C CA . PRO A 1 234 ? 13.916 -9.078 5.247 1.00 34.91 234 PRO A CA 1
ATOM 1864 C C . PRO A 1 234 ? 15.001 -9.727 4.373 1.00 34.91 234 PRO A C 1
ATOM 1866 O O . PRO A 1 234 ? 15.995 -10.252 4.866 1.00 34.91 234 PRO A O 1
ATOM 1869 N N . ARG A 1 235 ? 14.852 -9.638 3.045 1.00 39.19 235 ARG A N 1
ATOM 1870 C CA . ARG A 1 235 ? 15.956 -9.848 2.093 1.00 39.19 235 ARG A CA 1
ATOM 1871 C C . ARG A 1 235 ? 16.502 -8.485 1.677 1.00 39.19 235 ARG A C 1
ATOM 1873 O O . ARG A 1 235 ? 15.941 -7.847 0.789 1.00 39.19 235 ARG A O 1
ATOM 1880 N N . ASN A 1 236 ? 17.580 -8.051 2.322 1.00 42.72 236 ASN A N 1
ATOM 1881 C CA . ASN A 1 236 ? 18.306 -6.835 1.969 1.00 42.72 236 ASN A CA 1
ATOM 1882 C C . ASN A 1 236 ? 19.776 -7.165 1.712 1.00 42.72 236 ASN A C 1
ATOM 1884 O O . ASN A 1 236 ? 20.574 -7.252 2.635 1.00 42.72 236 ASN A O 1
ATOM 1888 N N . THR A 1 237 ? 20.124 -7.288 0.438 1.00 53.22 237 THR A N 1
ATOM 1889 C CA . THR A 1 237 ? 21.445 -6.889 -0.050 1.00 53.22 237 THR A CA 1
ATOM 1890 C C . THR A 1 237 ? 21.239 -6.346 -1.453 1.00 53.22 237 THR A C 1
ATOM 1892 O O . THR A 1 237 ? 20.719 -7.038 -2.326 1.00 53.22 237 THR A O 1
ATOM 1895 N N . VAL A 1 238 ? 21.589 -5.079 -1.654 1.00 48.34 238 VAL A N 1
ATOM 1896 C CA . VAL A 1 238 ? 21.508 -4.379 -2.946 1.00 48.34 238 VAL A CA 1
ATOM 1897 C C . VAL A 1 238 ? 22.253 -5.160 -4.035 1.00 48.34 238 VAL A C 1
ATOM 1899 O O . VAL A 1 238 ? 21.724 -5.360 -5.123 1.00 48.34 238 VAL A O 1
ATOM 1902 N N . GLN A 1 239 ? 23.419 -5.718 -3.702 1.00 47.00 239 GLN A N 1
ATOM 1903 C CA . GLN A 1 239 ? 24.184 -6.609 -4.578 1.00 47.00 239 GLN A CA 1
ATOM 1904 C C . GLN A 1 239 ? 23.378 -7.818 -5.060 1.00 47.00 239 GLN A C 1
ATOM 1906 O O . GLN A 1 239 ? 23.472 -8.202 -6.220 1.00 47.00 239 GLN A O 1
ATOM 1911 N N . LYS A 1 240 ? 22.553 -8.413 -4.189 1.00 52.50 240 LYS A N 1
ATOM 1912 C CA . LYS A 1 240 ? 21.703 -9.549 -4.555 1.00 52.50 240 LYS A CA 1
ATOM 1913 C C . LYS A 1 240 ? 20.631 -9.132 -5.561 1.00 52.50 240 LYS A C 1
ATOM 1915 O O . LYS A 1 240 ? 20.350 -9.883 -6.481 1.00 52.50 240 LYS A O 1
ATOM 1920 N N . GLN A 1 241 ? 20.081 -7.926 -5.424 1.00 52.09 241 GLN A N 1
ATOM 1921 C CA . GLN A 1 241 ? 19.090 -7.382 -6.359 1.00 52.09 241 GLN A CA 1
ATOM 1922 C C . GLN A 1 241 ? 19.705 -7.040 -7.712 1.00 52.09 241 GLN A C 1
ATOM 1924 O O . GLN A 1 241 ? 19.154 -7.431 -8.737 1.00 52.09 241 GLN A O 1
ATOM 1929 N N . LEU A 1 242 ? 20.873 -6.393 -7.714 1.00 50.84 242 LEU A N 1
ATOM 1930 C CA . LEU A 1 242 ? 21.609 -6.073 -8.936 1.00 50.84 242 LEU A CA 1
ATOM 1931 C C . LEU A 1 242 ? 22.067 -7.347 -9.665 1.00 50.84 242 LEU A C 1
ATOM 1933 O O . LEU A 1 242 ? 21.900 -7.464 -10.876 1.00 50.84 242 LEU A O 1
ATOM 1937 N N . ARG A 1 243 ? 22.557 -8.348 -8.926 1.00 50.59 243 ARG A N 1
ATOM 1938 C CA . ARG A 1 243 ? 22.922 -9.663 -9.467 1.00 50.59 243 ARG A CA 1
ATOM 1939 C C . ARG A 1 243 ? 21.711 -10.395 -10.045 1.00 50.59 243 ARG A C 1
ATOM 1941 O O . ARG A 1 243 ? 21.771 -10.845 -11.184 1.00 50.59 243 ARG A O 1
ATOM 1948 N N . ASP A 1 244 ? 20.605 -10.479 -9.304 1.00 53.72 244 ASP A N 1
ATOM 1949 C CA . ASP A 1 244 ? 19.371 -11.130 -9.767 1.00 53.72 244 ASP A CA 1
ATOM 1950 C C . ASP A 1 244 ? 18.781 -10.424 -11.003 1.00 53.72 244 ASP A C 1
ATOM 1952 O O . ASP A 1 244 ? 18.222 -11.082 -11.885 1.00 53.72 244 ASP A O 1
ATOM 1956 N N . TYR A 1 245 ? 18.917 -9.096 -11.085 1.00 53.88 245 TYR A N 1
ATOM 1957 C CA . TYR A 1 245 ? 18.531 -8.297 -12.245 1.00 53.88 245 TYR A CA 1
ATOM 1958 C C . TYR A 1 245 ? 19.380 -8.627 -13.475 1.00 53.88 245 TYR A C 1
ATOM 1960 O O . TYR A 1 245 ? 18.829 -9.065 -14.486 1.00 53.88 245 TYR A O 1
ATOM 1968 N N . LEU A 1 246 ? 20.707 -8.491 -13.375 1.00 53.66 246 LEU A N 1
ATOM 1969 C CA . LEU A 1 246 ? 21.634 -8.743 -14.482 1.00 53.66 246 LEU A CA 1
ATOM 1970 C C . LEU A 1 246 ? 21.511 -10.184 -14.993 1.00 53.66 246 LEU A C 1
ATOM 1972 O O . LEU A 1 246 ? 21.418 -10.405 -16.196 1.00 53.66 246 LEU A O 1
ATOM 1976 N N . VAL A 1 247 ? 21.376 -11.164 -14.094 1.00 56.38 247 VAL A N 1
ATOM 1977 C CA . VAL A 1 247 ? 21.119 -12.565 -14.467 1.00 56.38 247 VAL A CA 1
ATOM 1978 C C . VAL A 1 247 ? 19.821 -12.694 -15.275 1.00 56.38 247 VAL A C 1
ATOM 1980 O O . VAL A 1 247 ? 19.811 -13.329 -16.329 1.00 56.38 247 VAL A O 1
ATOM 1983 N N . LYS A 1 248 ? 18.716 -12.075 -14.837 1.00 53.81 248 LYS A N 1
ATOM 1984 C CA . LYS A 1 248 ? 17.428 -12.138 -15.555 1.00 53.81 248 LYS A CA 1
ATOM 1985 C C . LYS A 1 248 ? 17.456 -11.421 -16.902 1.00 53.81 248 LYS A C 1
ATOM 1987 O O . LYS A 1 248 ? 16.816 -11.898 -17.839 1.00 53.81 248 LYS A O 1
ATOM 1992 N N . VAL A 1 249 ? 18.153 -10.292 -17.010 1.00 56.22 249 VAL A N 1
ATOM 1993 C CA . VAL A 1 249 ? 18.296 -9.551 -18.271 1.00 56.22 249 VAL A CA 1
ATOM 1994 C C . VAL A 1 249 ? 19.123 -10.363 -19.271 1.00 56.22 249 VAL A C 1
ATOM 1996 O O . VAL A 1 249 ? 18.703 -10.521 -20.418 1.00 56.22 249 VAL A O 1
ATOM 1999 N N . THR A 1 250 ? 20.239 -10.955 -18.843 1.00 52.03 250 THR A N 1
ATOM 2000 C CA . THR A 1 250 ? 21.094 -11.768 -19.721 1.00 52.03 250 THR A CA 1
ATOM 2001 C C . THR A 1 250 ? 20.404 -13.058 -20.161 1.00 52.03 250 THR A C 1
ATOM 2003 O O . THR A 1 250 ? 20.453 -13.410 -21.337 1.00 52.03 250 THR A O 1
ATOM 2006 N N . LEU A 1 251 ? 19.655 -13.716 -19.268 1.00 52.09 251 LEU A N 1
ATOM 2007 C CA . LEU A 1 251 ? 18.840 -14.885 -19.626 1.00 52.09 251 LEU A CA 1
ATOM 2008 C C . LEU A 1 251 ? 17.720 -14.558 -20.630 1.00 52.09 251 LEU A C 1
ATOM 2010 O O . LEU A 1 251 ? 17.294 -15.440 -21.369 1.00 52.09 251 LEU A O 1
ATOM 2014 N N . ARG A 1 252 ? 17.247 -13.305 -20.692 1.00 54.28 252 ARG A N 1
ATOM 2015 C CA . ARG A 1 252 ? 16.256 -12.861 -21.689 1.00 54.28 252 ARG A CA 1
ATOM 2016 C C . ARG A 1 252 ? 16.857 -12.570 -23.061 1.00 54.28 252 ARG A C 1
ATOM 2018 O O . ARG A 1 252 ? 16.130 -12.665 -24.046 1.00 54.28 252 ARG A O 1
ATOM 2025 N N . LYS A 1 253 ? 18.140 -12.199 -23.134 1.00 52.34 253 LYS A N 1
ATOM 2026 C CA . LYS A 1 253 ? 18.821 -11.837 -24.390 1.00 52.34 253 LYS A CA 1
ATOM 2027 C C . LYS A 1 253 ? 19.531 -13.004 -25.099 1.00 52.34 253 LYS A C 1
ATOM 2029 O O . LYS A 1 253 ? 20.092 -12.760 -26.152 1.00 52.34 253 LYS A O 1
ATOM 2034 N N . TYR A 1 254 ? 19.439 -14.233 -24.575 1.00 41.69 254 TYR A N 1
ATOM 2035 C CA . TYR A 1 254 ? 19.903 -15.503 -25.169 1.00 41.69 254 TYR A CA 1
ATOM 2036 C C . TYR A 1 254 ? 21.251 -15.465 -25.920 1.00 41.69 254 TYR A C 1
ATOM 2038 O O . TYR A 1 254 ? 21.293 -15.202 -27.117 1.00 41.69 254 TYR A O 1
ATOM 2046 N N . ASP A 1 255 ? 22.313 -15.921 -25.246 1.00 45.81 255 ASP A N 1
ATOM 2047 C CA . ASP A 1 255 ? 23.412 -16.659 -25.883 1.00 45.81 255 ASP A CA 1
ATOM 2048 C C . ASP A 1 255 ? 24.015 -17.673 -24.885 1.00 45.81 255 ASP A C 1
ATOM 2050 O O . ASP A 1 255 ? 24.205 -17.366 -23.704 1.00 45.81 255 ASP A O 1
ATOM 2054 N N . HIS A 1 256 ? 24.295 -18.902 -25.325 1.00 44.06 256 HIS A N 1
ATOM 2055 C CA . HIS A 1 256 ? 24.875 -19.955 -24.474 1.00 44.06 256 HIS A CA 1
ATOM 2056 C C . HIS A 1 256 ? 26.297 -19.571 -24.022 1.00 44.06 256 HIS A C 1
ATOM 2058 O O . HIS A 1 256 ? 26.705 -19.889 -22.904 1.00 44.06 256 HIS A O 1
ATOM 2064 N N . ALA A 1 257 ? 27.014 -18.804 -24.855 1.00 43.78 257 ALA A N 1
ATOM 2065 C CA . ALA A 1 257 ? 28.312 -18.216 -24.528 1.00 43.78 257 ALA A CA 1
ATOM 2066 C C . ALA A 1 257 ? 28.213 -17.153 -23.414 1.00 43.78 257 ALA A C 1
ATOM 2068 O O . ALA A 1 257 ? 29.059 -17.109 -22.517 1.00 43.78 257 ALA A O 1
ATOM 2069 N N . MET A 1 258 ? 27.132 -16.358 -23.394 1.00 43.91 258 MET A N 1
ATOM 2070 C CA . MET A 1 258 ? 26.879 -15.374 -22.334 1.00 43.91 258 MET A CA 1
ATOM 2071 C C . MET A 1 258 ? 26.652 -16.040 -20.971 1.00 43.91 258 MET A C 1
ATOM 2073 O O . MET A 1 258 ? 27.141 -15.549 -19.959 1.00 43.91 258 MET A O 1
ATOM 2077 N N . ALA A 1 259 ? 25.965 -17.182 -20.910 1.00 48.06 259 ALA A N 1
ATOM 2078 C CA . ALA A 1 259 ? 25.736 -17.884 -19.644 1.00 48.06 259 ALA A CA 1
ATOM 2079 C C . ALA A 1 259 ? 27.035 -18.386 -18.979 1.00 48.06 259 ALA A C 1
ATOM 2081 O O . ALA A 1 259 ? 27.128 -18.400 -17.751 1.00 48.06 259 ALA A O 1
ATOM 2082 N N . MET A 1 260 ? 28.046 -18.743 -19.778 1.00 46.28 260 MET A N 1
ATOM 2083 C CA . MET A 1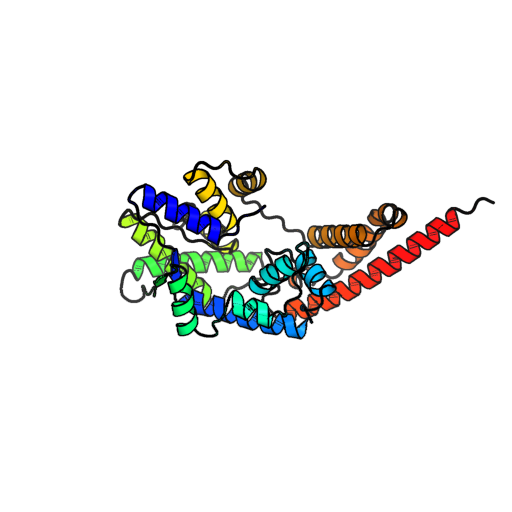 260 ? 29.329 -19.273 -19.299 1.00 46.28 260 MET A CA 1
ATOM 2084 C C . MET A 1 260 ? 30.275 -18.181 -18.773 1.00 46.28 260 MET A C 1
ATOM 2086 O O . MET A 1 260 ? 30.979 -18.407 -17.791 1.00 46.28 260 MET A O 1
ATOM 2090 N N . ALA A 1 261 ? 30.276 -16.990 -19.384 1.00 50.88 261 ALA A N 1
ATOM 2091 C CA . ALA A 1 261 ? 31.104 -15.852 -18.957 1.00 50.88 261 ALA A CA 1
ATOM 2092 C C . ALA A 1 261 ? 30.475 -15.024 -17.814 1.00 50.88 261 ALA A C 1
ATOM 2094 O O . ALA A 1 261 ? 31.168 -14.273 -17.122 1.00 50.88 261 ALA A O 1
ATOM 2095 N N . MET A 1 262 ? 29.165 -15.191 -17.590 1.00 45.94 262 MET A N 1
ATOM 2096 C CA . MET A 1 262 ? 28.353 -14.412 -16.653 1.00 45.94 262 MET A CA 1
ATOM 2097 C C . MET A 1 262 ? 28.914 -14.328 -15.220 1.00 45.94 262 MET A C 1
ATOM 2099 O O . MET A 1 262 ? 28.924 -13.219 -14.688 1.00 45.94 262 MET A O 1
ATOM 2103 N N . PRO A 1 263 ? 29.393 -15.410 -14.571 1.00 47.50 263 PRO A N 1
ATOM 2104 C CA . PRO A 1 263 ? 29.857 -15.327 -13.183 1.00 47.50 263 PRO A CA 1
ATOM 2105 C C . PRO A 1 263 ? 31.063 -14.393 -13.004 1.00 47.50 263 PRO A C 1
ATOM 2107 O O . PRO A 1 263 ? 31.079 -13.584 -12.084 1.00 47.50 263 PRO A O 1
ATOM 2110 N N . VAL A 1 264 ? 32.033 -14.449 -13.924 1.00 58.25 264 VAL A N 1
ATOM 2111 C CA . VAL A 1 264 ? 33.283 -13.673 -13.841 1.00 58.25 264 VAL A CA 1
ATOM 2112 C C . VAL A 1 264 ? 33.039 -12.190 -14.122 1.00 58.25 264 VAL A C 1
ATOM 2114 O O . VAL A 1 264 ? 33.594 -11.332 -13.438 1.00 58.25 264 VAL A O 1
ATOM 2117 N N . VAL A 1 265 ? 32.185 -11.872 -15.101 1.00 58.22 265 VAL A N 1
ATOM 2118 C CA . VAL A 1 265 ? 31.858 -10.477 -15.443 1.00 58.22 265 VAL A CA 1
ATOM 2119 C C . VAL A 1 265 ? 30.950 -9.843 -14.385 1.00 58.22 265 VAL A C 1
ATOM 2121 O O . VAL A 1 265 ? 31.134 -8.674 -14.050 1.00 58.22 265 VAL A O 1
ATOM 2124 N N . LEU A 1 266 ? 30.020 -10.609 -13.798 1.00 52.59 266 LEU A N 1
ATOM 2125 C CA . LEU A 1 266 ? 29.207 -10.144 -12.669 1.00 52.59 266 LEU A CA 1
ATOM 2126 C C . LEU A 1 266 ? 30.079 -9.738 -11.484 1.00 52.59 266 LEU A C 1
ATOM 2128 O O . LEU A 1 266 ? 29.891 -8.649 -10.955 1.00 52.59 266 LEU A O 1
ATOM 2132 N N . ASP A 1 267 ? 31.043 -10.569 -11.092 1.00 58.75 267 ASP A N 1
ATOM 2133 C CA . ASP A 1 267 ? 31.902 -10.262 -9.947 1.00 58.75 267 ASP A CA 1
ATOM 2134 C C . ASP A 1 267 ? 32.790 -9.027 -10.218 1.00 58.75 267 ASP A C 1
ATOM 2136 O O . ASP A 1 267 ? 32.999 -8.213 -9.321 1.00 58.75 267 ASP A O 1
ATOM 2140 N N . GLN A 1 268 ? 33.231 -8.805 -11.464 1.00 59.19 268 GLN A N 1
ATOM 2141 C CA . GLN A 1 268 ? 33.988 -7.605 -11.856 1.00 59.19 268 GLN A CA 1
ATOM 2142 C C . GLN A 1 268 ? 33.145 -6.321 -11.855 1.00 59.19 268 GLN A C 1
ATOM 2144 O O . GLN A 1 268 ? 33.625 -5.275 -11.425 1.00 59.19 268 GLN A O 1
ATOM 2149 N N . VAL A 1 269 ? 31.899 -6.376 -12.332 1.00 57.66 269 VAL A N 1
ATOM 2150 C CA . VAL A 1 269 ? 30.988 -5.216 -12.350 1.00 57.66 269 VAL A CA 1
ATOM 2151 C C . VAL A 1 269 ? 30.485 -4.894 -10.939 1.00 57.66 269 VAL A C 1
ATOM 2153 O O . VAL A 1 269 ? 30.419 -3.727 -10.556 1.00 57.66 269 VAL A O 1
ATOM 2156 N N . LEU A 1 270 ? 30.200 -5.918 -10.128 1.00 53.97 270 LEU A N 1
ATOM 2157 C CA . LEU A 1 270 ? 29.781 -5.751 -8.735 1.00 53.97 270 LEU A CA 1
ATOM 2158 C C . LEU A 1 270 ? 30.916 -5.213 -7.848 1.00 53.97 270 LEU A C 1
ATOM 2160 O O . LEU A 1 270 ? 30.653 -4.363 -7.002 1.00 53.97 270 LEU A O 1
ATOM 2164 N N . ALA A 1 271 ? 32.171 -5.616 -8.081 1.00 57.12 271 ALA A N 1
ATOM 2165 C CA . ALA A 1 271 ? 33.327 -5.083 -7.353 1.00 57.12 271 ALA A CA 1
ATOM 2166 C C . ALA A 1 271 ? 33.571 -3.582 -7.610 1.00 57.12 271 ALA A C 1
ATOM 2168 O O . ALA A 1 271 ? 34.044 -2.871 -6.726 1.00 57.12 271 ALA A O 1
ATOM 2169 N N . VAL A 1 272 ? 33.225 -3.079 -8.802 1.00 53.44 272 VAL A N 1
ATOM 2170 C CA . VAL A 1 272 ? 33.283 -1.639 -9.118 1.00 53.44 272 VAL A CA 1
ATOM 2171 C C . VAL A 1 272 ? 32.109 -0.886 -8.480 1.00 53.44 272 VAL A C 1
ATOM 2173 O O . VAL A 1 272 ? 32.285 0.241 -8.023 1.00 53.44 272 VAL A O 1
ATOM 2176 N N . ALA A 1 273 ? 30.933 -1.515 -8.377 1.00 45.88 273 ALA A N 1
ATOM 2177 C CA . ALA A 1 273 ? 29.766 -0.942 -7.704 1.00 45.88 273 ALA A CA 1
ATOM 2178 C C . ALA A 1 273 ? 29.926 -0.837 -6.170 1.00 45.88 273 ALA A C 1
ATOM 2180 O O . ALA A 1 273 ? 29.293 0.021 -5.556 1.00 45.88 273 ALA A O 1
ATOM 2181 N N . ASP A 1 274 ? 30.782 -1.664 -5.558 1.00 43.41 274 ASP A N 1
ATOM 2182 C CA . ASP A 1 274 ? 31.087 -1.637 -4.117 1.00 43.41 274 ASP A CA 1
ATOM 2183 C C . ASP A 1 274 ? 31.968 -0.459 -3.676 1.00 43.41 274 ASP A C 1
ATOM 2185 O O . ASP A 1 274 ? 31.915 -0.052 -2.513 1.00 43.41 274 ASP A O 1
ATOM 2189 N N . LEU A 1 275 ? 32.767 0.112 -4.583 1.00 43.31 275 LEU A N 1
ATOM 2190 C CA . LEU A 1 275 ? 33.624 1.265 -4.274 1.00 43.31 275 LEU A CA 1
ATOM 2191 C C . LEU A 1 275 ? 32.825 2.573 -4.142 1.00 43.31 275 LEU A C 1
ATOM 2193 O O . LEU A 1 275 ? 33.251 3.487 -3.434 1.00 43.31 275 LEU A O 1
ATOM 2197 N N . ASP A 1 276 ? 31.625 2.632 -4.722 1.00 44.88 276 ASP A N 1
ATOM 2198 C CA . ASP A 1 276 ? 30.669 3.716 -4.514 1.00 44.88 276 ASP A CA 1
ATOM 2199 C C . ASP A 1 276 ? 29.842 3.435 -3.248 1.00 44.88 276 ASP A C 1
ATOM 2201 O O . ASP A 1 276 ? 28.689 3.016 -3.289 1.00 44.88 276 ASP A O 1
ATOM 2205 N N . THR A 1 277 ? 30.395 3.730 -2.071 1.00 42.97 277 THR A N 1
ATOM 2206 C CA . THR A 1 277 ? 29.667 3.702 -0.779 1.00 42.97 277 THR A CA 1
ATOM 2207 C C . THR A 1 277 ? 28.398 4.583 -0.757 1.00 42.97 277 THR A C 1
ATOM 2209 O O . THR A 1 277 ? 27.537 4.420 0.110 1.00 42.97 277 THR A O 1
ATOM 2212 N N . ALA A 1 278 ? 28.209 5.449 -1.762 1.00 43.47 278 ALA A N 1
ATOM 2213 C CA . ALA A 1 278 ? 26.975 6.187 -2.048 1.00 43.47 278 ALA A CA 1
ATOM 2214 C C . ALA A 1 278 ? 25.818 5.316 -2.597 1.00 43.47 278 ALA A C 1
ATOM 2216 O O . ALA A 1 278 ? 24.653 5.707 -2.513 1.00 43.47 278 ALA A O 1
ATOM 2217 N N . ALA A 1 279 ? 26.106 4.120 -3.114 1.00 41.56 279 ALA A N 1
ATOM 2218 C CA . ALA A 1 279 ? 25.145 3.187 -3.698 1.00 41.56 279 ALA A CA 1
ATOM 2219 C C . ALA A 1 279 ? 24.024 2.790 -2.717 1.00 41.56 279 ALA A C 1
ATOM 2221 O O . ALA A 1 279 ? 22.853 2.758 -3.082 1.00 41.56 279 ALA A O 1
ATOM 2222 N N . HIS A 1 280 ? 24.337 2.586 -1.433 1.00 41.19 280 HIS A N 1
ATOM 2223 C CA . HIS A 1 280 ? 23.336 2.232 -0.416 1.00 41.19 280 HIS A CA 1
ATOM 2224 C C . HIS A 1 280 ? 22.277 3.326 -0.180 1.00 41.19 280 HIS A C 1
ATOM 2226 O O . HIS A 1 280 ? 21.154 3.003 0.216 1.00 41.19 280 HIS A O 1
ATOM 2232 N N . ARG A 1 281 ? 22.608 4.601 -0.443 1.00 43.91 281 ARG A N 1
ATOM 2233 C CA . ARG A 1 281 ? 21.644 5.714 -0.394 1.00 43.91 281 ARG A CA 1
ATOM 2234 C C . ARG A 1 281 ? 20.792 5.786 -1.664 1.00 43.91 281 ARG A C 1
ATOM 2236 O O . ARG A 1 281 ? 19.597 6.021 -1.552 1.00 43.91 281 ARG A O 1
ATOM 2243 N N . ARG A 1 282 ? 21.379 5.490 -2.830 1.00 45.78 282 ARG A N 1
ATOM 2244 C CA . ARG A 1 282 ? 20.749 5.620 -4.159 1.00 45.78 282 ARG A CA 1
ATOM 2245 C C . ARG A 1 282 ? 19.664 4.580 -4.470 1.00 45.78 282 ARG A C 1
ATOM 2247 O O . ARG A 1 282 ? 18.751 4.864 -5.227 1.00 45.78 282 ARG A O 1
ATOM 2254 N N . PHE A 1 283 ? 19.689 3.391 -3.859 1.00 44.78 283 PHE A N 1
ATOM 2255 C CA . PHE A 1 283 ? 18.667 2.348 -4.095 1.00 44.78 283 PHE A CA 1
ATOM 2256 C C . PHE A 1 283 ? 17.448 2.440 -3.157 1.00 44.78 283 PHE A C 1
ATOM 2258 O O . PHE A 1 283 ? 16.914 1.424 -2.685 1.00 44.78 283 PHE A O 1
ATOM 2265 N N . GLY A 1 284 ? 17.014 3.666 -2.851 1.00 45.59 284 GLY A N 1
ATOM 2266 C CA . GLY A 1 284 ? 15.730 3.943 -2.208 1.00 45.59 284 GLY A CA 1
ATOM 2267 C C . GLY A 1 284 ? 14.550 3.403 -3.027 1.00 45.59 284 GLY A C 1
ATOM 2268 O O . GLY A 1 284 ? 14.683 3.063 -4.201 1.00 45.59 284 GLY A O 1
ATOM 2269 N N . LYS A 1 285 ? 13.370 3.269 -2.402 1.00 46.56 285 LYS A N 1
ATOM 2270 C CA . LYS A 1 285 ? 12.137 3.033 -3.174 1.00 46.56 285 LYS A CA 1
ATOM 2271 C C . LYS A 1 285 ? 12.008 4.202 -4.171 1.00 46.56 285 LYS A C 1
ATOM 2273 O O . LYS A 1 285 ? 12.091 5.331 -3.699 1.00 46.56 285 LYS A O 1
ATOM 2278 N N . PRO A 1 286 ? 11.765 3.988 -5.477 1.00 46.22 286 PRO A N 1
ATOM 2279 C CA . PRO A 1 286 ? 11.472 5.063 -6.426 1.00 46.22 286 PRO A CA 1
ATOM 2280 C C . PRO A 1 286 ? 10.052 5.595 -6.180 1.00 46.22 286 PRO A C 1
ATOM 2282 O O . PRO A 1 286 ? 9.130 5.405 -6.974 1.00 46.22 286 PRO A O 1
ATOM 2285 N N . THR A 1 287 ? 9.837 6.166 -5.000 1.00 46.88 287 THR A N 1
ATOM 2286 C CA . THR A 1 287 ? 8.683 7.010 -4.692 1.00 46.88 287 THR A CA 1
ATOM 2287 C C . THR A 1 287 ? 8.963 8.465 -5.048 1.00 46.88 287 THR A C 1
ATOM 2289 O O . THR A 1 287 ? 8.003 9.185 -5.322 1.00 46.88 287 THR A O 1
ATOM 2292 N N . ASP A 1 288 ? 10.244 8.844 -5.094 1.00 54.88 288 ASP A N 1
ATOM 2293 C CA . ASP A 1 288 ? 10.736 10.155 -5.511 1.00 54.88 288 ASP A CA 1
ATOM 2294 C C . ASP A 1 288 ? 11.255 10.115 -6.962 1.00 54.88 288 ASP A C 1
ATOM 2296 O O . ASP A 1 288 ? 11.795 9.099 -7.418 1.00 54.88 288 ASP A O 1
ATOM 2300 N N . VAL A 1 289 ? 11.027 11.199 -7.701 1.00 53.44 289 VAL A N 1
ATOM 2301 C CA . VAL A 1 289 ? 11.335 11.330 -9.134 1.00 53.44 289 VAL A CA 1
ATOM 2302 C C . VAL A 1 289 ? 12.841 11.437 -9.352 1.00 53.44 289 VAL A C 1
ATOM 2304 O O . VAL A 1 289 ? 13.365 10.812 -10.278 1.00 53.44 289 VAL A O 1
ATOM 2307 N N . ASP A 1 290 ? 13.530 12.149 -8.462 1.00 53.94 290 ASP A N 1
ATOM 2308 C CA . ASP A 1 290 ? 14.971 12.388 -8.546 1.00 53.94 290 ASP A CA 1
ATOM 2309 C C . ASP A 1 290 ? 15.768 11.098 -8.279 1.00 53.94 290 ASP A C 1
ATOM 2311 O O . ASP A 1 290 ? 16.618 10.710 -9.084 1.00 53.94 290 ASP A O 1
ATOM 2315 N N . ASP A 1 291 ? 15.400 10.334 -7.245 1.00 54.97 291 ASP A N 1
ATOM 2316 C CA . ASP A 1 291 ? 16.010 9.029 -6.936 1.00 54.97 291 ASP A CA 1
ATOM 2317 C C . ASP A 1 291 ? 15.824 8.011 -8.078 1.00 54.97 291 ASP A C 1
ATOM 2319 O O . ASP A 1 291 ? 16.706 7.196 -8.383 1.00 54.97 291 ASP A O 1
ATOM 2323 N N . ALA A 1 292 ? 14.656 8.034 -8.728 1.00 52.66 292 ALA A N 1
ATOM 2324 C CA . ALA A 1 292 ? 14.344 7.135 -9.834 1.00 52.66 292 ALA A CA 1
ATOM 2325 C C . ALA A 1 292 ? 15.120 7.493 -11.114 1.00 52.66 292 ALA A C 1
ATOM 2327 O O . ALA A 1 292 ? 15.513 6.591 -11.861 1.00 52.66 292 ALA A O 1
ATOM 2328 N N . LEU A 1 293 ? 15.361 8.786 -11.355 1.00 55.72 293 LEU A N 1
ATOM 2329 C CA . LEU A 1 293 ? 16.202 9.288 -12.443 1.00 55.72 293 LEU A CA 1
ATOM 2330 C C . LEU A 1 293 ? 17.660 8.874 -12.257 1.00 55.72 293 LEU A C 1
ATOM 2332 O O . LEU A 1 293 ? 18.220 8.228 -13.145 1.00 55.72 293 LEU A O 1
ATOM 2336 N N . GLU A 1 294 ? 18.241 9.155 -11.089 1.00 55.69 294 GLU A N 1
ATOM 2337 C CA . GLU A 1 294 ? 19.630 8.793 -10.792 1.00 55.69 294 GLU A CA 1
ATOM 2338 C C . GLU A 1 294 ? 19.858 7.285 -10.921 1.00 55.69 294 GLU A C 1
ATOM 2340 O O . GLU A 1 294 ? 20.854 6.833 -11.491 1.00 55.69 294 GLU A O 1
ATOM 2345 N N . THR A 1 295 ? 18.908 6.487 -10.433 1.00 52.88 295 THR A N 1
ATOM 2346 C CA . THR A 1 295 ? 18.996 5.032 -10.539 1.00 52.88 295 THR A CA 1
ATOM 2347 C C . THR A 1 295 ? 18.834 4.554 -11.984 1.00 52.88 295 THR A C 1
ATOM 2349 O O . THR A 1 295 ? 19.550 3.646 -12.390 1.00 52.88 295 THR A O 1
ATOM 2352 N N . SER A 1 296 ? 17.934 5.138 -12.784 1.00 49.91 296 SER A N 1
ATOM 2353 C CA . SER A 1 296 ? 17.773 4.757 -14.196 1.00 49.91 296 SER A CA 1
ATOM 2354 C C . SER A 1 296 ? 19.034 5.057 -15.007 1.00 49.91 296 SER A C 1
ATOM 2356 O O . SER A 1 296 ? 19.477 4.208 -15.774 1.00 49.91 296 SER A O 1
ATOM 2358 N N . GLU A 1 297 ? 19.645 6.227 -14.816 1.00 57.62 297 GLU A N 1
ATOM 2359 C CA . GLU A 1 297 ? 20.898 6.594 -15.488 1.00 57.62 297 GLU A CA 1
ATOM 2360 C C . GLU A 1 297 ? 22.074 5.724 -15.033 1.00 57.62 297 GLU A C 1
ATOM 2362 O O . GLU A 1 297 ? 22.964 5.383 -15.818 1.00 57.62 297 GLU A O 1
ATOM 2367 N N . PHE A 1 298 ? 22.088 5.350 -13.755 1.00 54.28 298 PHE A N 1
ATOM 2368 C CA . PHE A 1 298 ? 23.052 4.403 -13.214 1.00 54.28 298 PHE A CA 1
ATOM 2369 C C . PHE A 1 298 ? 22.872 3.001 -13.811 1.00 54.28 298 PHE A C 1
ATOM 2371 O O . PHE A 1 298 ? 23.865 2.368 -14.165 1.00 54.28 298 PHE A O 1
ATOM 2378 N N . LEU A 1 299 ? 21.633 2.528 -13.979 1.00 52.12 299 LEU A N 1
ATOM 2379 C CA . LEU A 1 299 ? 21.349 1.236 -14.608 1.00 52.12 299 LEU A CA 1
ATOM 2380 C C . LEU A 1 299 ? 21.728 1.213 -16.075 1.00 52.12 299 LEU A C 1
ATOM 2382 O O . LEU A 1 299 ? 22.396 0.273 -16.486 1.00 52.12 299 LEU A O 1
ATOM 2386 N N . ASP A 1 300 ? 21.390 2.256 -16.831 1.00 54.31 300 ASP A N 1
ATOM 2387 C CA . ASP A 1 300 ? 21.805 2.380 -18.228 1.00 54.31 300 ASP A CA 1
ATOM 2388 C C . ASP A 1 300 ? 23.340 2.314 -18.336 1.00 54.31 300 ASP A C 1
ATOM 2390 O O . ASP A 1 300 ? 23.888 1.625 -19.196 1.00 54.31 300 ASP A O 1
ATOM 2394 N N . ARG A 1 301 ? 24.060 2.973 -17.419 1.00 61.50 301 ARG A N 1
ATOM 2395 C CA . ARG A 1 301 ? 25.530 2.962 -17.376 1.00 61.50 301 ARG A CA 1
ATOM 2396 C C . ARG A 1 301 ? 26.105 1.593 -17.018 1.00 61.50 301 ARG A C 1
ATOM 2398 O O . ARG A 1 301 ? 27.039 1.151 -17.681 1.00 61.50 301 ARG A O 1
ATOM 2405 N N . ILE A 1 302 ? 25.565 0.935 -15.991 1.00 57.03 302 ILE A N 1
ATOM 2406 C CA . ILE A 1 302 ? 26.008 -0.403 -15.577 1.00 57.03 302 ILE A CA 1
ATOM 2407 C C . ILE A 1 302 ? 25.669 -1.446 -16.631 1.00 57.03 302 ILE A C 1
ATOM 2409 O O . ILE A 1 302 ? 26.485 -2.323 -16.884 1.00 57.03 302 ILE A O 1
ATOM 2413 N N . GLU A 1 303 ? 24.494 -1.377 -17.251 1.00 52.44 303 GLU A N 1
ATOM 2414 C CA . GLU A 1 303 ? 24.125 -2.293 -18.323 1.00 52.44 303 GLU A CA 1
ATOM 2415 C C . GLU A 1 303 ? 25.047 -2.143 -19.520 1.00 52.44 303 GLU A C 1
ATOM 2417 O O . GLU A 1 303 ? 25.510 -3.156 -20.036 1.00 52.44 303 GLU A O 1
ATOM 2422 N N . ASN A 1 304 ? 25.348 -0.912 -19.936 1.00 60.66 304 ASN A N 1
ATOM 2423 C CA . ASN A 1 304 ? 26.281 -0.675 -21.032 1.00 60.66 304 ASN A CA 1
ATOM 2424 C C . ASN A 1 304 ? 27.676 -1.233 -20.695 1.00 60.66 304 ASN A C 1
ATOM 2426 O O . ASN A 1 304 ? 28.194 -2.040 -21.459 1.00 60.66 304 ASN A O 1
ATOM 2430 N N . ASP A 1 305 ? 28.228 -0.928 -19.512 1.00 59.91 305 ASP A N 1
ATOM 2431 C CA . ASP A 1 305 ? 29.530 -1.466 -19.071 1.00 59.91 305 ASP A CA 1
ATOM 2432 C C . ASP A 1 305 ? 29.524 -3.002 -18.944 1.00 59.91 305 ASP A C 1
ATOM 2434 O O . ASP A 1 305 ? 30.478 -3.680 -19.332 1.00 59.91 305 ASP A O 1
ATOM 2438 N N . TYR A 1 306 ? 28.428 -3.580 -18.448 1.00 53.75 306 TYR A N 1
ATOM 2439 C CA . TYR A 1 306 ? 28.247 -5.024 -18.344 1.00 53.75 306 TYR A CA 1
ATOM 2440 C C . TYR A 1 306 ? 28.186 -5.689 -19.724 1.00 53.75 306 TYR A C 1
ATOM 2442 O O . TYR A 1 306 ? 28.886 -6.676 -19.949 1.00 53.75 306 TYR A O 1
ATOM 2450 N N . PHE A 1 307 ? 27.388 -5.167 -20.660 1.00 58.50 307 PHE A N 1
ATOM 2451 C CA . PHE A 1 307 ? 27.279 -5.726 -22.009 1.00 58.50 307 PHE A CA 1
ATOM 2452 C C . PHE A 1 307 ? 28.568 -5.546 -22.816 1.00 58.50 307 PHE A C 1
ATOM 2454 O O . PHE A 1 307 ? 28.962 -6.480 -23.511 1.00 58.50 307 PHE A O 1
ATOM 2461 N N . ASP A 1 308 ? 29.274 -4.427 -22.664 1.00 66.88 308 ASP A N 1
ATOM 2462 C CA . ASP A 1 308 ? 30.570 -4.201 -23.310 1.00 66.88 308 ASP A CA 1
ATOM 2463 C C . ASP A 1 308 ? 31.628 -5.196 -22.805 1.00 66.88 308 ASP A C 1
ATOM 2465 O O . ASP A 1 308 ? 32.330 -5.829 -23.599 1.00 66.88 308 ASP A O 1
ATOM 2469 N N . LYS A 1 309 ? 31.691 -5.429 -21.486 1.00 62.38 309 LYS A N 1
ATOM 2470 C CA . LYS A 1 309 ? 32.592 -6.428 -20.883 1.00 62.38 309 LYS A CA 1
ATOM 2471 C C . LYS A 1 309 ? 32.215 -7.862 -21.245 1.00 62.38 309 LYS A C 1
ATOM 2473 O O . LYS A 1 309 ? 33.103 -8.688 -21.454 1.00 62.38 309 LYS A O 1
ATOM 2478 N N . MET A 1 310 ? 30.922 -8.167 -21.342 1.00 54.59 310 MET A N 1
ATOM 2479 C CA . MET A 1 310 ? 30.436 -9.470 -21.803 1.00 54.59 310 MET A CA 1
ATOM 2480 C C . MET A 1 310 ? 30.812 -9.725 -23.266 1.00 54.59 310 MET A C 1
ATOM 2482 O O . MET A 1 310 ? 31.309 -10.806 -23.570 1.00 54.59 310 MET A O 1
ATOM 2486 N N . ASN A 1 311 ? 30.647 -8.737 -24.151 1.00 61.47 311 ASN A N 1
ATOM 2487 C CA . ASN A 1 311 ? 31.045 -8.841 -25.557 1.00 61.47 311 ASN A CA 1
ATOM 2488 C C . ASN A 1 311 ? 32.562 -9.053 -25.688 1.00 61.47 311 ASN A C 1
ATOM 2490 O O . ASN A 1 311 ? 32.996 -9.980 -26.368 1.00 61.47 311 ASN A O 1
ATOM 2494 N N . ALA A 1 312 ? 33.368 -8.293 -24.941 1.00 63.22 312 ALA A N 1
ATOM 2495 C CA . ALA A 1 312 ? 34.821 -8.469 -24.908 1.00 63.22 312 ALA A CA 1
ATOM 2496 C C . ALA A 1 312 ? 35.249 -9.850 -24.367 1.00 63.22 312 ALA A C 1
ATOM 2498 O O . ALA A 1 312 ? 36.227 -10.436 -24.836 1.00 63.22 312 ALA A O 1
ATOM 2499 N N . ALA A 1 313 ? 34.528 -10.397 -23.382 1.00 58.59 313 ALA A N 1
ATOM 2500 C CA . ALA A 1 313 ? 34.789 -11.733 -22.847 1.00 58.59 313 ALA A CA 1
ATOM 2501 C C . ALA A 1 313 ? 34.440 -12.844 -23.856 1.00 58.59 313 ALA A C 1
ATOM 2503 O O . ALA A 1 313 ? 35.175 -13.831 -23.951 1.00 58.59 313 ALA A O 1
ATOM 2504 N N . ILE A 1 314 ? 33.368 -12.666 -24.634 1.00 58.72 314 ILE A N 1
ATOM 2505 C CA . ILE A 1 314 ? 32.956 -13.599 -25.691 1.00 58.72 314 ILE A CA 1
ATOM 2506 C C . ILE A 1 314 ? 33.977 -13.593 -26.830 1.00 58.72 314 ILE A C 1
ATOM 2508 O O . ILE A 1 314 ? 34.510 -14.654 -27.154 1.00 58.72 314 ILE A O 1
ATOM 2512 N N . GLU A 1 315 ? 34.362 -12.419 -27.338 1.00 63.38 315 GLU A N 1
ATOM 2513 C CA . GLU A 1 315 ? 35.399 -12.281 -28.375 1.00 63.38 315 GLU A CA 1
ATOM 2514 C C . GLU A 1 315 ? 36.722 -12.948 -27.961 1.00 63.38 315 GLU A C 1
ATOM 2516 O O . GLU A 1 315 ? 37.385 -13.617 -28.758 1.00 63.38 315 GLU A O 1
ATOM 2521 N N . LYS A 1 316 ? 37.095 -12.833 -26.681 1.00 59.94 316 LYS A N 1
ATOM 2522 C CA . LYS A 1 316 ? 38.302 -13.460 -26.131 1.00 59.94 316 LYS A CA 1
ATOM 2523 C C . LYS A 1 316 ? 38.192 -14.988 -26.054 1.00 59.94 316 LYS A C 1
ATOM 2525 O O . LYS A 1 316 ? 39.186 -15.687 -26.264 1.00 59.94 316 LYS A O 1
ATOM 2530 N N . SER A 1 317 ? 37.001 -15.519 -25.777 1.00 52.34 317 SER A N 1
ATOM 2531 C CA . SER A 1 317 ? 36.741 -16.964 -25.768 1.00 52.34 317 SER A CA 1
ATOM 2532 C C . SER A 1 317 ? 36.687 -17.566 -27.179 1.00 52.34 317 SER A C 1
ATOM 2534 O O . SER A 1 317 ? 37.224 -18.650 -27.396 1.00 52.34 317 SER A O 1
ATOM 2536 N N . GLU A 1 318 ? 36.170 -16.824 -28.162 1.00 53.91 318 GLU A N 1
ATOM 2537 C CA . GLU A 1 318 ? 36.174 -17.208 -29.580 1.00 53.91 318 GLU A CA 1
ATOM 2538 C C . GLU A 1 318 ? 37.585 -17.184 -30.190 1.00 53.91 318 GLU A C 1
ATOM 2540 O O . GLU A 1 318 ? 37.951 -18.076 -30.957 1.00 53.91 318 GLU A O 1
ATOM 2545 N N . GLN A 1 319 ? 38.429 -16.222 -29.800 1.00 52.84 319 GLN A N 1
ATOM 2546 C CA . GLN A 1 319 ? 39.845 -16.184 -30.192 1.00 52.84 319 GLN A CA 1
ATOM 2547 C C . GLN A 1 319 ? 40.668 -17.325 -29.574 1.00 52.84 319 GLN A C 1
ATOM 2549 O O . GLN A 1 319 ? 41.627 -17.793 -30.188 1.00 52.84 319 GLN A O 1
ATOM 2554 N N . SER A 1 320 ? 40.274 -17.803 -28.391 1.00 49.34 320 SER A N 1
ATOM 2555 C CA . SER A 1 320 ? 40.916 -18.930 -27.696 1.00 49.34 320 SER A CA 1
ATOM 2556 C C . SER A 1 320 ? 40.450 -20.303 -28.213 1.00 49.34 320 SER A C 1
ATOM 2558 O O . SER A 1 320 ? 41.075 -21.314 -27.905 1.00 49.34 320 SER A O 1
ATOM 2560 N N . GLY A 1 321 ? 39.363 -20.343 -28.996 1.00 42.88 321 GLY A N 1
ATOM 2561 C CA . GLY A 1 321 ? 38.740 -21.554 -29.541 1.00 42.88 321 GLY A CA 1
ATOM 2562 C C . GLY A 1 321 ? 39.110 -21.903 -30.989 1.00 42.88 321 GLY A C 1
ATOM 2563 O O . GLY A 1 321 ? 38.596 -22.891 -31.510 1.00 42.88 321 GLY A O 1
ATOM 2564 N N . LYS A 1 322 ? 39.987 -21.141 -31.662 1.00 35.22 322 LYS A N 1
ATOM 2565 C CA . LYS A 1 322 ? 40.530 -21.540 -32.975 1.00 35.22 322 LYS A CA 1
ATOM 2566 C C . LYS A 1 322 ? 41.663 -22.562 -32.786 1.00 35.22 322 LYS A C 1
ATOM 2568 O O . LYS A 1 322 ? 42.700 -22.189 -32.234 1.00 35.22 322 LYS A O 1
ATOM 2573 N N . PRO A 1 323 ? 41.519 -23.819 -33.247 1.00 38.53 323 PRO A N 1
ATOM 2574 C CA . PRO A 1 323 ? 42.625 -24.767 -33.233 1.00 38.53 323 PRO A CA 1
ATOM 2575 C C . PRO A 1 323 ? 43.715 -24.296 -34.207 1.00 38.53 323 PRO A C 1
ATOM 2577 O O . PRO A 1 323 ? 43.410 -23.846 -35.315 1.00 38.53 323 PRO A O 1
ATOM 2580 N N . ARG A 1 324 ? 44.973 -24.368 -33.764 1.00 37.28 324 ARG A N 1
ATOM 2581 C CA . ARG A 1 324 ? 46.150 -24.320 -34.640 1.00 37.28 324 ARG A CA 1
ATOM 2582 C C . ARG A 1 324 ? 46.330 -25.646 -35.358 1.00 37.28 324 ARG A C 1
ATOM 2584 O O . ARG A 1 324 ? 46.093 -26.683 -34.699 1.00 37.28 324 ARG A O 1
#

Foldseek 3Di:
DDPALLVLLVLLQVVQVVVVHHDAAEDEPLVQVVVLLLVVLVVVLCVLQVCLPLVSLQLVCLQLPLLLARVLSSVQNVQCPDVVRDNDDSVVSCCPPPVDNDPVRVCVVCVVSRYHYHYQDCVPPVVVQLVVLLVLLVVLQVVVCVVQVDHDDSSVSSVVSSVLSVCVVCVVVVHQAAAEDSDPSVLVSLCVDPVNVVCNVRYYYSLLSSCVSCVVSVHDDDPVSVVCNVDVDDDDDSLVSVLSSVVVVQVVVDDPLLVVCSVVLSVVLVVVVVVPPCNSVLSHRPSDSVSSVVVVVVCVVSVVSSVVVSVVSSVVVVVVPDDD

Radius of gyration: 23.11 Å; chains: 1; bounding box: 71×40×60 Å